Protein AF-A0AAN7M7W1-F1 (afdb_monomer_lite)

Structure (mmCIF, N/CA/C/O backbone):
data_AF-A0AAN7M7W1-F1
#
_entry.id   AF-A0AAN7M7W1-F1
#
loop_
_atom_site.group_PDB
_atom_site.id
_atom_site.type_symbol
_atom_site.label_atom_id
_atom_site.label_alt_id
_atom_site.label_comp_id
_atom_site.label_asym_id
_atom_site.label_entity_id
_atom_site.label_seq_id
_atom_site.pdbx_PDB_ins_code
_atom_site.Cartn_x
_atom_site.Cartn_y
_atom_site.Cartn_z
_atom_site.occupancy
_atom_site.B_iso_or_equiv
_atom_site.auth_seq_id
_atom_site.auth_comp_id
_atom_site.auth_asym_id
_atom_site.auth_atom_id
_atom_site.pdbx_PDB_model_num
ATOM 1 N N . MET A 1 1 ? 53.995 27.983 14.171 1.00 41.78 1 MET A N 1
ATOM 2 C CA . MET A 1 1 ? 54.438 27.750 12.781 1.00 41.78 1 MET A CA 1
ATOM 3 C C . MET A 1 1 ? 53.244 27.213 12.017 1.00 41.78 1 MET A C 1
ATOM 5 O O . MET A 1 1 ? 52.779 26.123 12.315 1.00 41.78 1 MET A O 1
ATOM 9 N N . ALA A 1 2 ? 52.671 28.071 11.180 1.00 37.34 2 ALA A N 1
ATOM 10 C CA . ALA A 1 2 ? 51.429 27.884 10.444 1.00 37.34 2 ALA A CA 1
ATOM 11 C C . ALA A 1 2 ? 51.657 27.187 9.092 1.00 37.34 2 ALA A C 1
ATOM 13 O O . ALA A 1 2 ? 52.725 27.361 8.515 1.00 37.34 2 ALA A O 1
ATOM 14 N N . ALA A 1 3 ? 50.635 26.484 8.590 1.00 40.81 3 ALA A N 1
ATOM 15 C CA . ALA A 1 3 ? 50.203 26.422 7.180 1.00 40.81 3 ALA A CA 1
ATOM 16 C C . ALA A 1 3 ? 48.930 25.535 7.132 1.00 40.81 3 ALA A C 1
ATOM 18 O O . ALA A 1 3 ? 48.994 24.397 7.580 1.00 40.81 3 ALA A O 1
ATOM 19 N N . LEU A 1 4 ? 47.698 25.984 6.844 1.00 39.00 4 LEU A N 1
ATOM 20 C CA . LEU A 1 4 ? 47.142 26.671 5.662 1.00 39.00 4 LEU A CA 1
ATOM 21 C C . LEU A 1 4 ? 47.320 25.877 4.353 1.00 39.00 4 LEU A C 1
ATOM 23 O O . LEU A 1 4 ? 48.385 25.932 3.756 1.00 39.00 4 LEU A O 1
ATOM 27 N N . LEU A 1 5 ? 46.265 25.192 3.884 1.00 41.66 5 LEU A N 1
ATOM 28 C CA . LEU A 1 5 ? 45.370 25.662 2.803 1.00 41.66 5 LEU A CA 1
ATOM 29 C C . LEU A 1 5 ? 44.469 24.525 2.294 1.00 41.66 5 LEU A C 1
ATOM 31 O O . LEU A 1 5 ? 44.927 23.532 1.738 1.00 41.66 5 LEU A O 1
ATOM 35 N N . SER A 1 6 ? 43.163 24.716 2.482 1.00 42.31 6 SER A N 1
ATOM 36 C CA . SER A 1 6 ? 42.098 23.902 1.904 1.00 42.31 6 SER A CA 1
ATOM 37 C C . SER A 1 6 ? 41.663 24.502 0.565 1.00 42.31 6 SER A C 1
ATOM 39 O O . SER A 1 6 ? 41.350 25.686 0.494 1.00 42.31 6 SER A O 1
ATOM 41 N N . SER A 1 7 ? 41.660 23.637 -0.450 1.00 47.56 7 SER A N 1
ATOM 42 C CA . SER A 1 7 ? 40.716 23.516 -1.572 1.00 47.56 7 SER A CA 1
ATOM 43 C C . SER A 1 7 ? 40.302 24.771 -2.349 1.00 47.56 7 SER A C 1
ATOM 45 O O . SER A 1 7 ? 39.525 25.611 -1.905 1.00 47.56 7 SER A O 1
ATOM 47 N N . HIS A 1 8 ? 40.759 24.791 -3.597 1.00 43.78 8 HIS A N 1
ATOM 48 C CA . HIS A 1 8 ? 40.442 25.737 -4.653 1.00 43.78 8 HIS A CA 1
ATOM 49 C C . HIS A 1 8 ? 38.995 25.653 -5.191 1.00 43.78 8 HIS A C 1
ATOM 51 O O . HIS A 1 8 ? 38.476 24.576 -5.459 1.00 43.78 8 HIS A O 1
ATOM 57 N N . LEU A 1 9 ? 38.464 26.853 -5.453 1.00 38.72 9 LEU A N 1
ATOM 58 C CA . LEU A 1 9 ? 37.745 27.331 -6.648 1.00 38.72 9 LEU A CA 1
ATOM 59 C C . LEU A 1 9 ? 36.347 26.797 -7.049 1.00 38.72 9 LEU A C 1
ATOM 61 O O . LEU A 1 9 ? 36.187 25.733 -7.630 1.00 38.72 9 LEU A O 1
ATOM 65 N N . PHE A 1 10 ? 35.394 27.730 -6.909 1.00 40.66 10 PHE A N 1
ATOM 66 C CA . PHE A 1 10 ? 34.386 28.204 -7.875 1.00 40.66 10 PHE A CA 1
ATOM 67 C C . PHE A 1 10 ? 33.464 27.193 -8.578 1.00 40.66 10 PHE A C 1
ATOM 69 O O . PHE A 1 10 ? 33.768 26.671 -9.646 1.00 40.66 10 PHE A O 1
ATOM 76 N N . ILE A 1 11 ? 32.227 27.104 -8.076 1.00 38.44 11 ILE A N 1
ATOM 77 C CA . ILE A 1 11 ? 31.060 26.749 -8.891 1.00 38.44 11 ILE A CA 1
ATOM 78 C C . ILE A 1 11 ? 30.479 28.053 -9.445 1.00 38.44 11 ILE A C 1
ATOM 80 O O . ILE A 1 11 ? 29.888 28.847 -8.717 1.00 38.44 11 ILE A O 1
ATOM 84 N N . ASN A 1 12 ? 30.686 28.272 -10.741 1.00 39.78 12 ASN A N 1
ATOM 85 C CA . ASN A 1 12 ? 30.015 29.287 -11.541 1.00 39.78 12 ASN A CA 1
ATOM 86 C C . ASN A 1 12 ? 29.017 28.564 -12.451 1.00 39.78 12 ASN A C 1
ATOM 88 O O . ASN A 1 12 ? 29.435 27.856 -13.364 1.00 39.78 12 ASN A O 1
ATOM 92 N N . LEU A 1 13 ? 27.718 28.727 -12.204 1.00 40.72 13 LEU A N 1
ATOM 93 C CA . LEU A 1 13 ? 26.676 28.382 -13.168 1.00 40.72 13 LEU A CA 1
ATOM 94 C C . LEU A 1 13 ? 25.654 29.518 -13.205 1.00 40.72 13 LEU A C 1
ATOM 96 O O . LEU A 1 13 ? 24.820 29.688 -12.319 1.00 40.72 13 LEU A O 1
ATOM 100 N N . SER A 1 14 ? 25.803 30.318 -14.254 1.00 45.66 14 SER A N 1
ATOM 101 C CA . SER A 1 14 ? 24.896 31.367 -14.700 1.00 45.66 14 SER A CA 1
ATOM 102 C C . SER A 1 14 ? 23.517 30.793 -15.082 1.00 45.66 14 SER A C 1
ATOM 104 O O . SER A 1 14 ? 23.464 29.734 -15.715 1.00 45.66 14 SER A O 1
ATOM 106 N N . PRO A 1 15 ? 22.397 31.471 -14.765 1.00 51.53 15 PRO A N 1
ATOM 107 C CA . PRO A 1 15 ? 21.063 31.077 -15.197 1.00 51.53 15 PRO A CA 1
ATOM 108 C C . PRO A 1 15 ? 20.682 31.834 -16.475 1.00 51.53 15 PRO A C 1
ATOM 110 O O . PRO A 1 15 ? 20.540 33.054 -16.451 1.00 51.53 15 PRO A O 1
ATOM 113 N N . SER A 1 16 ? 20.487 31.147 -17.603 1.00 39.59 16 SER A N 1
ATOM 114 C CA . SER A 1 16 ? 19.857 31.750 -18.790 1.00 39.59 16 SER A CA 1
ATOM 115 C C . SER A 1 16 ? 19.360 30.695 -19.774 1.00 39.59 16 SER A C 1
ATOM 117 O O . SER A 1 16 ? 20.156 30.079 -20.476 1.00 39.59 16 SER A O 1
ATOM 119 N N . SER A 1 17 ? 18.038 30.530 -19.858 1.00 47.03 17 SER A N 1
ATOM 120 C CA . SER A 1 17 ? 17.306 30.280 -21.112 1.00 47.03 17 SER A CA 1
ATOM 121 C C . SER A 1 17 ? 15.795 30.396 -20.863 1.00 47.03 17 SER A C 1
ATOM 123 O O . SER A 1 17 ? 15.207 29.488 -20.275 1.00 47.03 17 SER A O 1
ATOM 125 N N . PRO A 1 18 ? 15.138 31.488 -21.288 1.00 47.62 18 PRO A N 1
ATOM 126 C CA . PRO A 1 18 ? 13.690 31.523 -21.431 1.00 47.62 18 PRO A CA 1
ATOM 127 C C . PRO A 1 18 ? 13.300 30.850 -22.755 1.00 47.62 18 PRO A C 1
ATOM 129 O O . PRO A 1 18 ? 13.707 31.291 -23.830 1.00 47.62 18 PRO A O 1
ATOM 132 N N . PHE A 1 19 ? 12.502 29.782 -22.692 1.00 40.78 19 PHE A N 1
ATOM 133 C CA . PHE A 1 19 ? 11.859 29.240 -23.887 1.00 40.78 19 PHE A CA 1
ATOM 134 C C . PHE A 1 19 ? 10.823 30.244 -24.397 1.00 40.78 19 PHE A C 1
ATOM 136 O O . PHE A 1 19 ? 9.842 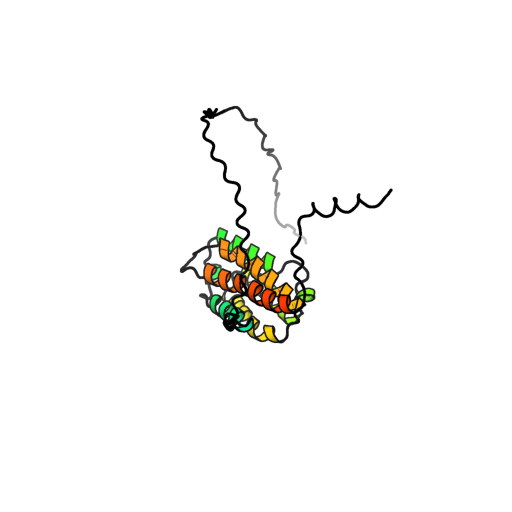30.563 -23.725 1.00 40.78 19 PHE A O 1
ATOM 143 N N . LEU A 1 20 ? 11.085 30.753 -25.597 1.00 41.56 20 LEU A N 1
ATOM 144 C CA . LEU A 1 20 ? 10.199 31.613 -26.360 1.00 41.56 20 LEU A CA 1
ATOM 145 C C . LEU A 1 20 ? 8.953 30.829 -26.785 1.00 41.56 20 LEU A C 1
ATOM 147 O O . LEU A 1 20 ? 9.035 29.821 -27.485 1.00 41.56 20 LEU A O 1
ATOM 151 N N . VAL A 1 21 ? 7.795 31.344 -26.380 1.00 43.44 21 VAL A N 1
ATOM 152 C CA . VAL A 1 21 ? 6.493 31.038 -26.971 1.00 43.44 21 VAL A CA 1
ATOM 153 C C . VAL A 1 21 ? 6.506 31.560 -28.407 1.00 43.44 21 VAL A C 1
ATOM 155 O O . VAL A 1 21 ? 6.708 32.753 -28.624 1.00 43.44 21 VAL A O 1
ATOM 158 N N . SER A 1 22 ? 6.281 30.678 -29.382 1.00 43.22 22 SER A N 1
ATOM 159 C CA . SER A 1 22 ? 6.004 31.068 -30.766 1.00 43.22 22 SER A CA 1
ATOM 160 C C . SER A 1 22 ? 4.579 30.655 -31.155 1.00 43.22 22 SER A C 1
ATOM 162 O O . SER A 1 22 ? 4.148 29.562 -30.771 1.00 43.22 22 SER A O 1
ATOM 164 N N . PRO A 1 23 ? 3.825 31.512 -31.869 1.00 47.00 23 PRO A N 1
ATOM 165 C CA . PRO A 1 23 ? 2.429 31.283 -32.192 1.00 47.00 23 PRO A CA 1
ATOM 166 C C . PRO A 1 23 ? 2.242 30.396 -33.430 1.00 47.00 23 PRO A C 1
ATOM 168 O O . PRO A 1 23 ? 3.035 30.383 -34.367 1.00 47.00 23 PRO A O 1
ATOM 171 N N . SER A 1 24 ? 1.119 29.680 -33.407 1.00 46.12 24 SER A N 1
ATOM 172 C CA . SER A 1 24 ? 0.549 28.873 -34.489 1.00 46.12 24 SER A CA 1
ATOM 173 C C . SER A 1 24 ? 0.466 29.616 -35.833 1.00 46.12 24 SER A C 1
ATOM 175 O O . SER A 1 24 ? 0.255 30.831 -35.852 1.00 46.12 24 SER A O 1
ATOM 177 N N . PRO A 1 25 ? 0.492 28.878 -36.959 1.00 46.94 25 PRO A N 1
ATOM 178 C CA . PRO A 1 25 ? -0.609 29.060 -37.905 1.00 46.94 25 PRO A CA 1
ATOM 179 C C . PRO A 1 25 ? -1.147 27.759 -38.537 1.00 46.94 25 PRO A C 1
ATOM 181 O O . PRO A 1 25 ? -0.416 26.923 -39.053 1.00 46.94 25 PRO A O 1
ATOM 184 N N . HIS A 1 26 ? -2.479 27.685 -38.556 1.00 42.34 26 HIS A N 1
ATOM 185 C CA . HIS A 1 26 ? -3.351 27.186 -39.628 1.00 42.34 26 HIS A CA 1
ATOM 186 C C . HIS A 1 26 ? -3.090 25.807 -40.268 1.00 42.34 26 HIS A C 1
ATOM 188 O O . HIS A 1 26 ? -2.389 25.699 -41.265 1.00 42.34 26 HIS A O 1
ATOM 194 N N . PHE A 1 27 ? -3.891 24.812 -39.864 1.00 38.53 27 PHE A N 1
ATOM 195 C CA . PHE A 1 27 ? -4.513 23.868 -40.806 1.00 38.53 27 PHE A CA 1
ATOM 196 C C . PHE A 1 27 ? -5.968 23.608 -40.393 1.00 38.53 27 PHE A C 1
ATOM 198 O O . PHE A 1 27 ? -6.272 22.815 -39.507 1.00 38.53 27 PHE A O 1
ATOM 205 N N . ALA A 1 28 ? -6.885 24.332 -41.034 1.00 39.41 28 ALA A N 1
ATOM 206 C CA . ALA A 1 28 ? -8.318 24.109 -40.922 1.00 39.41 28 ALA A CA 1
ATOM 207 C C . ALA A 1 28 ? -8.721 22.959 -41.856 1.00 39.41 28 ALA A C 1
ATOM 209 O O . ALA A 1 28 ? -8.803 23.149 -43.069 1.00 39.41 28 ALA A O 1
ATOM 210 N N . SER A 1 29 ? -9.012 21.778 -41.305 1.00 37.28 29 SER A N 1
ATOM 211 C CA . SER A 1 29 ? -9.721 20.737 -42.054 1.00 37.28 29 SER A CA 1
ATOM 212 C C . SER A 1 29 ? -11.225 20.934 -41.874 1.00 37.28 29 SER A C 1
ATOM 214 O O . SER A 1 29 ? -11.814 20.634 -40.837 1.00 37.28 29 SER A O 1
ATOM 216 N N . ARG A 1 30 ? -11.839 21.536 -42.894 1.00 42.59 30 ARG A N 1
ATOM 217 C CA . ARG A 1 30 ? -13.277 21.787 -43.008 1.00 42.59 30 ARG A CA 1
ATOM 218 C C . ARG A 1 30 ? -13.976 20.486 -43.406 1.00 42.59 30 ARG A C 1
ATOM 220 O O . ARG A 1 30 ? -14.066 20.171 -44.591 1.00 42.59 30 ARG A O 1
ATOM 227 N N . VAL A 1 31 ? -14.510 19.749 -42.437 1.00 40.09 31 VAL A N 1
ATOM 228 C CA . VAL A 1 31 ? -15.404 18.617 -42.719 1.00 40.09 31 VAL A CA 1
ATOM 229 C C . VAL A 1 31 ? -16.789 19.168 -43.073 1.00 40.09 31 VAL A C 1
ATOM 231 O O . VAL A 1 31 ? -17.457 19.796 -42.255 1.00 40.09 31 VAL A O 1
ATOM 234 N N . LYS A 1 32 ? -17.207 18.973 -44.329 1.00 40.94 32 LYS A N 1
ATOM 235 C CA . LYS A 1 32 ? -18.567 19.266 -44.803 1.00 40.94 32 LYS A CA 1
ATOM 236 C C . LYS A 1 32 ? -19.545 18.275 -44.166 1.00 40.94 32 LYS A C 1
ATOM 238 O O . LYS A 1 32 ? -19.547 17.100 -44.521 1.00 40.94 32 LYS A O 1
ATOM 243 N N . LEU A 1 33 ? -20.407 18.766 -43.280 1.00 36.78 33 LEU A N 1
ATOM 244 C CA . LEU A 1 33 ? -21.602 18.055 -42.836 1.00 36.78 33 LEU A CA 1
ATOM 245 C C . LEU A 1 33 ? -22.641 18.104 -43.966 1.00 36.78 33 LEU A C 1
ATOM 247 O O . LEU A 1 33 ? -23.219 19.153 -44.245 1.00 36.78 33 LEU A O 1
ATOM 251 N N . SER A 1 34 ? -22.842 16.976 -44.648 1.00 38.00 34 SER A N 1
ATOM 252 C CA . SER A 1 34 ? -23.982 16.787 -45.542 1.00 38.00 34 SER A CA 1
ATOM 253 C C . SER A 1 34 ? -25.184 16.362 -44.705 1.00 38.00 34 SER A C 1
ATOM 255 O O . SER A 1 34 ? -25.174 15.324 -44.047 1.00 38.00 34 SER A O 1
ATOM 257 N N . SER A 1 35 ? -26.210 17.205 -44.712 1.00 40.69 35 SER A N 1
ATOM 258 C CA . SER A 1 35 ? -27.531 16.921 -44.183 1.00 40.69 35 SER A CA 1
ATOM 259 C C . SER A 1 35 ? -28.255 15.932 -45.097 1.00 40.69 35 SER A C 1
ATOM 261 O O . SER A 1 35 ? -28.511 16.215 -46.268 1.00 40.69 35 SER A O 1
ATOM 263 N N . ARG A 1 36 ? -28.676 14.789 -44.547 1.00 38.91 36 ARG A N 1
ATOM 264 C CA . ARG A 1 36 ? -29.830 14.074 -45.094 1.00 38.91 36 ARG A CA 1
ATOM 265 C C . ARG A 1 36 ? -30.742 13.594 -43.979 1.00 38.91 36 ARG A C 1
ATOM 267 O O . ARG A 1 36 ? -30.374 12.819 -43.106 1.00 38.91 36 ARG A O 1
ATOM 274 N N . SER A 1 37 ? -31.940 14.149 -44.045 1.00 45.25 37 SER A N 1
ATOM 275 C CA . SER A 1 37 ? -33.134 13.856 -43.276 1.00 45.25 37 SER A CA 1
ATOM 276 C C . SER A 1 37 ? -33.498 12.372 -43.276 1.00 45.25 37 SER A C 1
ATOM 278 O O . SER A 1 37 ? -33.634 11.765 -44.337 1.00 45.25 37 SER A O 1
ATOM 280 N N . GLY A 1 38 ? -33.791 11.854 -42.088 1.00 37.44 38 GLY A N 1
ATOM 281 C CA . GLY A 1 38 ? -34.513 10.605 -41.890 1.00 37.44 38 GLY A CA 1
ATOM 282 C C . GLY A 1 38 ? -34.952 10.497 -40.436 1.00 37.44 38 GLY A C 1
ATOM 283 O O . GLY A 1 38 ? -34.178 10.070 -39.590 1.00 37.44 38 GLY A O 1
ATOM 284 N N . LYS A 1 39 ? -36.183 10.928 -40.133 1.00 46.91 39 LYS A N 1
ATOM 285 C CA . LYS A 1 39 ? -36.870 10.560 -38.884 1.00 46.91 39 LYS A CA 1
ATOM 286 C C . LYS A 1 39 ? -37.038 9.030 -38.887 1.00 46.91 39 LYS A C 1
ATOM 288 O O . LYS A 1 39 ? -37.338 8.477 -39.945 1.00 46.91 39 LYS A O 1
ATOM 293 N N . PRO A 1 40 ? -36.936 8.361 -37.731 1.00 43.22 40 PRO A N 1
ATOM 294 C CA . PRO A 1 40 ? -38.191 8.056 -37.059 1.00 43.22 40 PRO A CA 1
ATOM 295 C C . PRO A 1 40 ? -38.168 8.280 -35.545 1.00 43.22 40 PRO A C 1
ATOM 297 O O . PRO A 1 40 ? -37.184 8.104 -34.837 1.00 43.22 40 PRO A O 1
ATOM 300 N N . ASN A 1 41 ? -39.346 8.688 -35.102 1.00 49.84 41 ASN A N 1
ATOM 301 C CA . ASN A 1 41 ? -39.816 8.859 -33.746 1.00 49.84 41 ASN A CA 1
ATOM 302 C C . ASN A 1 41 ? -39.974 7.489 -33.062 1.00 49.84 41 ASN A C 1
ATOM 304 O O . ASN A 1 41 ? -40.737 6.670 -33.565 1.00 49.84 41 ASN A O 1
ATOM 308 N N . TRP A 1 42 ? -39.325 7.271 -31.916 1.00 38.38 42 TRP A N 1
ATOM 309 C CA . TRP A 1 42 ? -39.878 6.425 -30.854 1.00 38.38 42 TRP A CA 1
ATOM 310 C C . TRP A 1 42 ? -39.329 6.830 -29.490 1.00 38.38 42 TRP A C 1
ATOM 312 O O . TRP A 1 42 ? -38.358 6.290 -28.969 1.00 38.38 42 TRP A O 1
ATOM 322 N N . SER A 1 43 ? -40.027 7.777 -28.878 1.00 51.66 43 SER A N 1
ATOM 323 C CA . SER A 1 43 ? -40.167 7.853 -27.433 1.00 51.66 43 SER A CA 1
ATOM 324 C C . SER A 1 43 ? -40.907 6.609 -26.934 1.00 51.66 43 SER A C 1
ATOM 326 O O . SER A 1 43 ? -42.124 6.501 -27.068 1.00 51.66 43 SER A O 1
ATOM 328 N N . LYS A 1 44 ? -40.173 5.669 -26.332 1.00 49.06 44 LYS A N 1
ATOM 329 C CA . LYS A 1 44 ? -40.725 4.719 -25.360 1.00 49.06 44 LYS A CA 1
ATOM 330 C C . LYS A 1 44 ? -39.738 4.558 -24.213 1.00 49.06 44 LYS A C 1
ATOM 332 O O . LYS A 1 44 ? -38.744 3.849 -24.315 1.00 49.06 44 LYS A O 1
ATOM 337 N N . SER A 1 45 ? -40.051 5.256 -23.127 1.00 41.88 45 SER A N 1
ATOM 338 C CA . SER A 1 45 ? -39.584 4.923 -21.790 1.00 41.88 45 SER A CA 1
ATOM 339 C C . SER A 1 45 ? -40.015 3.486 -21.495 1.00 41.88 45 SER A C 1
ATOM 341 O O . SER A 1 45 ? -41.211 3.208 -21.404 1.00 41.88 45 SER A O 1
ATOM 343 N N . LEU A 1 46 ? -39.062 2.561 -21.405 1.00 44.44 46 LEU A N 1
ATOM 344 C CA . LEU A 1 46 ? -39.313 1.256 -20.805 1.00 44.44 46 LEU A CA 1
ATOM 345 C C . LEU A 1 46 ? -39.184 1.431 -19.294 1.00 44.44 46 LEU A C 1
ATOM 347 O O . LEU A 1 46 ? -38.149 1.162 -18.693 1.00 44.44 46 LEU A O 1
ATOM 351 N N . ILE A 1 47 ? -40.268 1.928 -18.700 1.00 44.28 47 ILE A N 1
ATOM 352 C CA . ILE A 1 47 ? -40.578 1.687 -17.296 1.00 44.28 47 ILE A CA 1
ATOM 353 C C . ILE A 1 47 ? -40.754 0.172 -17.184 1.00 44.28 47 ILE A C 1
ATOM 355 O O . ILE A 1 47 ? -41.755 -0.374 -17.644 1.00 44.28 47 ILE A O 1
ATOM 359 N N . LEU A 1 48 ? -39.747 -0.513 -16.648 1.00 45.62 48 LEU A N 1
ATOM 360 C CA . LEU A 1 48 ? -39.867 -1.903 -16.226 1.00 45.62 48 LEU A CA 1
ATOM 361 C C . LEU A 1 48 ? -40.679 -1.920 -14.923 1.00 45.62 48 LEU A C 1
ATOM 363 O O . LEU A 1 48 ? -40.202 -1.384 -13.921 1.00 45.62 48 LEU A O 1
ATOM 367 N N . PRO A 1 49 ? -41.889 -2.503 -14.891 1.00 40.62 49 PRO 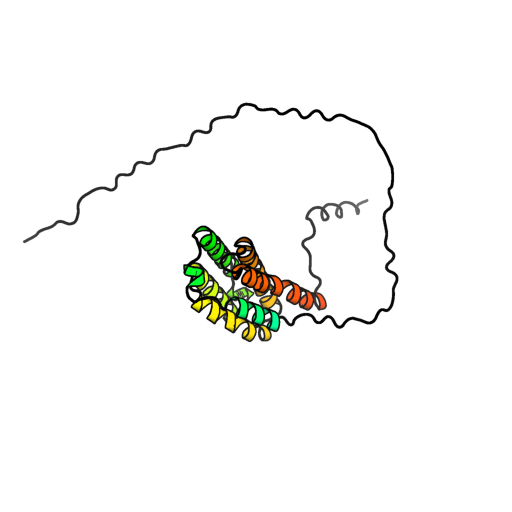A N 1
ATOM 368 C CA . PRO A 1 49 ? -42.519 -2.823 -13.625 1.00 40.62 49 PRO A CA 1
ATOM 369 C C . PRO A 1 49 ? -41.702 -3.939 -12.967 1.00 40.62 49 PRO A C 1
ATOM 371 O O . PRO A 1 49 ? -41.554 -5.026 -13.526 1.00 40.62 49 PRO A O 1
ATOM 374 N N . PHE A 1 50 ? -41.159 -3.660 -11.782 1.00 45.97 50 PHE A N 1
ATOM 375 C CA . PHE A 1 50 ? -40.664 -4.686 -10.871 1.00 45.97 50 PHE A CA 1
ATOM 376 C C . PHE A 1 50 ? -41.845 -5.589 -10.500 1.00 45.97 50 PHE A C 1
ATOM 378 O O . PHE A 1 50 ? -42.648 -5.263 -9.627 1.00 45.97 50 PHE A O 1
ATOM 385 N N . ALA A 1 51 ? -41.985 -6.705 -11.209 1.00 43.69 51 ALA A N 1
ATOM 386 C CA . ALA A 1 51 ? -42.844 -7.792 -10.785 1.00 43.69 51 ALA A CA 1
ATOM 387 C C . ALA A 1 51 ? -42.170 -8.469 -9.586 1.00 43.69 51 ALA A C 1
ATOM 389 O O . ALA A 1 51 ? -41.071 -9.011 -9.704 1.00 43.69 51 ALA A O 1
ATOM 390 N N . LEU A 1 52 ? -42.827 -8.393 -8.429 1.00 49.69 52 LEU A N 1
ATOM 391 C CA . LEU A 1 52 ? -42.507 -9.165 -7.235 1.00 49.69 52 LEU A CA 1
ATOM 392 C C . LEU A 1 52 ? -42.708 -10.652 -7.544 1.00 49.69 52 LEU A C 1
ATOM 394 O O . LEU A 1 52 ? -43.789 -11.199 -7.347 1.00 49.69 52 LEU A O 1
ATOM 398 N N . THR A 1 53 ? -41.670 -11.304 -8.051 1.00 39.19 53 THR A N 1
ATOM 399 C CA . THR A 1 53 ? -41.532 -12.749 -7.907 1.00 39.19 53 THR A CA 1
ATOM 400 C C . THR A 1 53 ? -40.719 -12.982 -6.647 1.00 39.19 53 THR A C 1
ATOM 402 O O . THR A 1 53 ? -39.525 -12.687 -6.606 1.00 39.19 53 THR A O 1
ATOM 405 N N . GLU A 1 54 ? -41.404 -13.465 -5.615 1.00 44.78 54 GLU A N 1
ATOM 406 C CA . GLU A 1 54 ? -40.839 -14.163 -4.466 1.00 44.78 54 GLU A CA 1
ATOM 407 C C . GLU A 1 54 ? -39.950 -15.295 -5.001 1.00 44.78 54 GLU A C 1
ATOM 409 O O . GLU A 1 54 ? -40.417 -16.374 -5.353 1.00 44.78 54 GLU A O 1
ATOM 414 N N . SER A 1 55 ? -38.671 -14.985 -5.197 1.00 37.91 55 SER A N 1
ATOM 415 C CA . SER A 1 55 ? -37.656 -15.934 -5.623 1.00 37.91 55 SER A CA 1
ATOM 416 C C . SER A 1 55 ? -36.632 -15.993 -4.512 1.00 37.91 55 SER A C 1
ATOM 418 O O . SER A 1 55 ? -35.982 -14.999 -4.189 1.00 37.91 55 SER A O 1
ATOM 420 N N . ASP A 1 56 ? -36.578 -17.181 -3.929 1.00 47.00 56 ASP A N 1
ATOM 421 C CA . ASP A 1 56 ? -35.681 -17.644 -2.888 1.00 47.00 56 ASP A CA 1
ATOM 422 C C . ASP A 1 56 ? -34.304 -16.968 -2.957 1.00 47.00 56 ASP A C 1
ATOM 424 O O . ASP A 1 56 ? -33.635 -16.946 -3.995 1.00 47.00 56 ASP A O 1
ATOM 428 N N . SER A 1 57 ? -33.929 -16.359 -1.834 1.00 43.31 57 SER A N 1
ATOM 429 C CA . SER A 1 57 ? -32.691 -15.611 -1.651 1.00 43.31 57 SER A CA 1
ATOM 430 C C . SER A 1 57 ? -31.508 -16.510 -2.031 1.00 43.31 57 SER A C 1
ATOM 432 O O . SER A 1 57 ? -31.277 -17.508 -1.338 1.00 43.31 57 SER A O 1
ATOM 434 N N . PRO A 1 58 ? -30.686 -16.198 -3.053 1.00 40.97 58 PRO A N 1
ATOM 435 C CA . PRO A 1 58 ? -29.376 -16.809 -3.084 1.00 40.97 58 PRO A CA 1
ATOM 436 C C . PRO A 1 58 ? -28.657 -16.249 -1.859 1.00 40.97 58 PRO A C 1
ATOM 438 O O . PRO A 1 58 ? -28.494 -15.034 -1.734 1.00 40.97 58 PRO A O 1
ATOM 441 N N . LYS A 1 59 ? -28.259 -17.120 -0.924 1.00 38.50 59 LYS A N 1
ATOM 442 C CA . LYS A 1 59 ? -27.256 -16.785 0.092 1.00 38.50 59 LYS A CA 1
ATOM 443 C C . LYS A 1 59 ? -26.107 -16.101 -0.643 1.00 38.50 59 LYS A C 1
ATOM 445 O O . LYS A 1 59 ? -25.337 -16.773 -1.326 1.00 38.50 59 LYS A O 1
ATOM 450 N N . SER A 1 60 ? -26.042 -14.775 -0.545 1.00 39.97 60 SER A N 1
ATOM 451 C CA . SER A 1 60 ? -24.917 -13.992 -1.023 1.00 39.97 60 SER A CA 1
ATOM 452 C C . SER A 1 60 ? -23.716 -14.493 -0.237 1.00 39.97 60 SER A C 1
ATOM 454 O O . SER A 1 60 ? -23.553 -14.184 0.944 1.00 39.97 60 SER A O 1
ATOM 456 N N . ILE A 1 61 ? -22.936 -15.372 -0.861 1.00 43.72 61 ILE A N 1
ATOM 457 C CA . ILE A 1 61 ? -21.592 -15.725 -0.423 1.00 43.72 61 ILE A CA 1
ATOM 458 C C . ILE A 1 61 ? -20.758 -14.480 -0.720 1.00 43.72 61 ILE A C 1
ATOM 460 O O . ILE A 1 61 ? -20.074 -14.360 -1.729 1.00 43.72 61 ILE A O 1
ATOM 464 N N . GLU A 1 62 ? -20.945 -13.479 0.133 1.00 49.06 62 GLU A N 1
ATOM 465 C CA . GLU A 1 62 ? -20.116 -12.289 0.190 1.00 49.06 62 GLU A CA 1
ATOM 466 C C . GLU A 1 62 ? -18.749 -12.762 0.705 1.00 49.06 62 GLU A C 1
ATOM 468 O O . GLU A 1 62 ? -18.690 -13.417 1.758 1.00 49.06 62 GLU A O 1
ATOM 473 N N . PRO A 1 63 ? -17.654 -12.539 -0.039 1.00 58.28 63 PRO A N 1
ATOM 474 C CA . PRO A 1 63 ? -16.338 -12.936 0.425 1.00 58.28 63 PRO A CA 1
ATOM 475 C C . PRO A 1 63 ? -16.023 -12.160 1.705 1.00 58.28 63 PRO A C 1
ATOM 477 O O . PRO A 1 63 ? -15.952 -10.939 1.704 1.00 58.28 63 PRO A O 1
ATOM 480 N N . ASN A 1 64 ? -15.838 -12.872 2.819 1.00 73.31 64 ASN A N 1
ATOM 481 C CA . ASN A 1 64 ? -15.472 -12.261 4.096 1.00 73.31 64 ASN A CA 1
ATOM 482 C C . ASN A 1 64 ? -14.232 -11.363 3.903 1.00 73.31 64 ASN A C 1
ATOM 484 O O . ASN A 1 64 ? -13.253 -11.812 3.304 1.00 73.31 64 ASN A O 1
ATOM 488 N N . SER A 1 65 ? -14.234 -10.136 4.428 1.00 78.44 65 SER A N 1
ATOM 489 C CA . SER A 1 65 ? -13.139 -9.150 4.310 1.00 78.44 65 SER A CA 1
ATOM 490 C C . SER A 1 65 ? -11.763 -9.738 4.649 1.00 78.44 65 SER A C 1
ATOM 492 O O . SER A 1 65 ? -10.766 -9.454 3.984 1.00 78.44 65 SER A O 1
ATOM 494 N N . GLN A 1 66 ? -11.714 -10.641 5.628 1.00 83.62 66 GLN A N 1
ATOM 495 C CA . GLN A 1 66 ? -10.515 -11.388 6.007 1.00 83.62 66 GLN A CA 1
ATOM 496 C C . GLN A 1 66 ? -9.978 -12.303 4.887 1.00 83.62 66 GLN A C 1
ATOM 498 O O . GLN A 1 66 ? -8.766 -12.407 4.705 1.00 83.62 66 GLN A O 1
ATOM 503 N N . SER A 1 67 ? -10.857 -12.949 4.114 1.00 86.38 67 SER A N 1
ATOM 504 C CA . SER A 1 67 ? -10.464 -13.793 2.974 1.00 86.38 67 SER A CA 1
ATOM 505 C C . SER A 1 67 ? -9.873 -12.968 1.828 1.00 86.38 67 SER A C 1
ATOM 507 O O . SER A 1 67 ? -8.872 -13.375 1.240 1.00 86.38 67 SER A O 1
ATOM 509 N N . LEU A 1 68 ? -10.407 -11.763 1.595 1.00 87.38 68 LEU A N 1
ATOM 510 C CA . LEU A 1 68 ? -9.874 -10.811 0.617 1.00 87.38 68 LEU A CA 1
ATOM 511 C C . LEU A 1 68 ? -8.492 -10.298 1.030 1.00 87.38 68 LEU A C 1
ATOM 513 O O . LEU A 1 68 ? -7.584 -10.237 0.206 1.00 87.38 68 LEU A O 1
ATOM 517 N N . LEU A 1 69 ? -8.285 -9.993 2.315 1.00 89.75 69 LEU A N 1
ATOM 518 C CA . LEU A 1 69 ? -6.954 -9.631 2.814 1.00 89.75 69 LEU A CA 1
ATOM 519 C C . LEU A 1 69 ? -5.976 -10.801 2.740 1.00 89.75 69 LEU A C 1
ATOM 521 O O . LEU A 1 69 ? -4.783 -10.596 2.528 1.00 89.75 69 LEU A O 1
ATOM 525 N N . GLN A 1 70 ? -6.455 -12.033 2.902 1.00 91.00 70 GLN A N 1
ATOM 526 C CA . GLN A 1 70 ? -5.614 -13.210 2.728 1.00 91.00 70 GLN A CA 1
ATOM 527 C C . GLN A 1 70 ? -5.207 -13.397 1.260 1.00 91.00 70 GLN A C 1
ATOM 529 O O . GLN A 1 70 ? -4.066 -13.766 0.981 1.00 91.00 70 GLN A O 1
ATOM 534 N N . GLU A 1 71 ? -6.108 -13.128 0.317 1.00 90.94 71 GLU A N 1
ATOM 535 C CA . GLU A 1 71 ? -5.790 -13.099 -1.111 1.00 90.94 71 GLU A CA 1
ATOM 536 C C . GLU A 1 71 ? -4.809 -11.969 -1.447 1.00 90.94 71 GLU A C 1
ATOM 538 O O . GLU A 1 71 ? -3.813 -12.206 -2.134 1.00 90.94 71 GLU A O 1
ATOM 543 N N . LEU A 1 72 ? -5.011 -10.779 -0.875 1.00 91.12 72 LEU A N 1
ATOM 544 C CA . LEU A 1 72 ? -4.063 -9.672 -0.958 1.00 91.12 72 LEU A CA 1
ATOM 545 C C . LEU A 1 72 ? -2.679 -10.105 -0.460 1.00 91.12 72 LEU A C 1
ATOM 547 O O . LEU A 1 72 ? -1.697 -9.937 -1.177 1.00 91.12 72 LEU A O 1
ATOM 551 N N . ALA A 1 73 ? -2.585 -10.716 0.722 1.00 93.19 73 ALA A N 1
ATOM 552 C CA . ALA A 1 73 ? -1.317 -11.196 1.266 1.00 93.19 73 ALA A CA 1
ATOM 553 C C . ALA A 1 73 ? -0.625 -12.199 0.326 1.00 93.19 73 ALA A C 1
ATOM 555 O O . ALA A 1 73 ? 0.583 -12.106 0.111 1.00 93.19 73 ALA A O 1
ATOM 556 N N . LYS A 1 74 ? -1.388 -13.109 -0.295 1.00 93.12 74 LYS A N 1
ATOM 557 C CA . LYS A 1 74 ? -0.872 -14.053 -1.302 1.00 93.12 74 LYS A CA 1
ATOM 558 C C . LYS A 1 74 ? -0.400 -13.354 -2.578 1.00 93.12 74 LYS A C 1
ATOM 560 O O . LYS A 1 74 ? 0.568 -13.801 -3.183 1.00 93.12 74 LYS A O 1
ATOM 565 N N . SER A 1 75 ? -1.039 -12.258 -2.990 1.00 92.38 75 SER A N 1
ATOM 566 C CA . SER A 1 75 ? -0.615 -11.489 -4.171 1.00 92.38 75 SER A CA 1
ATOM 567 C C . SER A 1 75 ? 0.771 -10.848 -4.006 1.00 92.38 75 SER A C 1
ATOM 569 O O . SER A 1 75 ? 1.468 -10.643 -4.996 1.00 92.38 75 SER A O 1
ATOM 571 N N . PHE A 1 76 ? 1.201 -10.607 -2.760 1.00 91.62 76 PHE A N 1
ATOM 572 C CA . PHE A 1 76 ? 2.544 -10.129 -2.419 1.00 91.62 76 PHE A CA 1
ATOM 573 C C . PHE A 1 76 ? 3.588 -11.249 -2.290 1.00 91.62 76 PHE A C 1
ATOM 575 O O . PHE A 1 76 ? 4.731 -10.972 -1.915 1.00 91.62 76 PHE A O 1
ATOM 582 N N . ASP A 1 77 ? 3.254 -12.500 -2.629 1.00 92.12 77 ASP A N 1
ATOM 583 C CA . ASP A 1 77 ? 4.217 -13.604 -2.675 1.00 92.12 77 ASP A CA 1
ATOM 584 C C . ASP A 1 77 ? 5.122 -13.546 -3.925 1.00 92.12 77 ASP A C 1
ATOM 586 O O . ASP A 1 77 ? 5.152 -14.436 -4.772 1.00 92.12 77 ASP A O 1
ATOM 590 N N . LEU A 1 78 ? 5.854 -12.439 -4.051 1.00 92.06 78 LEU A N 1
ATOM 591 C CA . LEU A 1 78 ? 6.692 -12.072 -5.193 1.00 92.06 78 LEU A CA 1
ATOM 592 C C . LEU A 1 78 ? 8.180 -12.333 -4.910 1.00 92.06 78 LEU A C 1
ATOM 594 O O . LEU A 1 78 ? 8.603 -12.213 -3.759 1.00 92.06 78 LEU A O 1
ATOM 598 N N . PRO A 1 79 ? 9.027 -12.637 -5.907 1.00 92.00 79 PRO A N 1
ATOM 599 C CA . PRO A 1 79 ? 10.476 -12.746 -5.696 1.00 92.00 79 PRO A CA 1
ATOM 600 C C . PRO A 1 79 ? 11.038 -11.572 -4.873 1.00 92.00 79 PRO A C 1
ATOM 602 O O . PRO A 1 79 ? 10.570 -10.443 -5.006 1.00 92.00 79 PRO A O 1
ATOM 605 N N . SER A 1 80 ? 12.007 -11.814 -3.987 1.00 91.50 80 SER A N 1
ATOM 606 C CA . SER A 1 80 ? 12.487 -10.802 -3.023 1.00 91.50 80 SER A CA 1
ATOM 607 C C . SER A 1 80 ? 12.996 -9.513 -3.678 1.00 91.50 80 SER A C 1
ATOM 609 O O . SER A 1 80 ? 12.911 -8.434 -3.096 1.00 91.50 80 SER A O 1
ATOM 611 N N . ASP A 1 81 ? 13.473 -9.612 -4.909 1.00 93.12 81 ASP A N 1
ATOM 612 C CA . ASP A 1 81 ? 14.006 -8.532 -5.730 1.00 93.12 81 ASP A CA 1
ATOM 613 C C . ASP A 1 81 ? 13.024 -8.036 -6.808 1.00 93.12 81 ASP A C 1
ATOM 615 O O . ASP A 1 81 ? 13.382 -7.174 -7.604 1.00 93.12 81 ASP A O 1
ATOM 619 N N . TYR A 1 82 ? 11.775 -8.515 -6.825 1.00 95.25 82 TYR A N 1
ATOM 620 C CA . TYR A 1 82 ? 10.801 -8.202 -7.876 1.00 95.25 82 TYR A CA 1
ATOM 621 C C . TYR A 1 82 ? 10.583 -6.693 -8.070 1.00 95.25 82 TYR A C 1
ATOM 623 O O . TYR A 1 82 ? 10.696 -6.193 -9.189 1.00 95.25 82 TYR A O 1
ATOM 631 N N . PHE A 1 83 ? 10.335 -5.936 -6.992 1.00 95.44 83 PHE A N 1
ATOM 632 C CA . PHE A 1 83 ? 10.193 -4.477 -7.090 1.00 95.44 83 PHE A CA 1
ATOM 633 C C . PHE A 1 83 ? 11.496 -3.788 -7.502 1.00 95.44 83 PHE A C 1
ATOM 635 O O . PHE A 1 83 ? 11.473 -2.823 -8.269 1.00 95.44 83 PHE A O 1
ATOM 642 N N . ALA A 1 84 ? 12.639 -4.310 -7.056 1.00 94.88 84 ALA A N 1
ATOM 643 C CA . ALA A 1 84 ? 13.948 -3.803 -7.445 1.00 94.88 84 ALA A CA 1
ATOM 644 C C . ALA A 1 84 ? 14.260 -4.073 -8.927 1.00 94.88 84 ALA A C 1
ATOM 646 O O . ALA A 1 84 ? 15.066 -3.361 -9.513 1.00 94.88 84 ALA A O 1
ATOM 647 N N . GLN A 1 85 ? 13.606 -5.036 -9.577 1.00 95.44 85 GLN A N 1
ATOM 648 C CA . GLN A 1 85 ? 13.754 -5.289 -11.013 1.00 95.44 85 GLN A CA 1
ATOM 649 C C . GLN A 1 85 ? 12.816 -4.445 -11.888 1.00 95.44 85 GLN A C 1
ATOM 651 O O . GLN A 1 85 ? 12.960 -4.465 -13.109 1.00 95.44 85 GLN A O 1
ATOM 656 N N . LEU A 1 86 ? 11.868 -3.699 -11.307 1.00 95.31 86 LEU A N 1
ATOM 657 C CA . LEU A 1 86 ? 10.934 -2.890 -12.093 1.00 95.31 86 LEU A CA 1
ATOM 658 C C . LEU A 1 86 ? 11.674 -1.834 -12.936 1.00 95.31 86 LEU A C 1
ATOM 660 O O . LEU A 1 86 ? 12.609 -1.202 -12.427 1.00 95.31 86 LEU A O 1
ATOM 664 N N . PRO A 1 87 ? 11.247 -1.582 -14.187 1.00 95.19 87 PRO A N 1
ATOM 665 C CA . PRO A 1 87 ? 11.726 -0.456 -14.978 1.00 95.19 87 PRO A CA 1
ATOM 666 C C . PRO A 1 87 ? 11.357 0.869 -14.305 1.00 95.19 87 PRO A C 1
ATOM 668 O O . PRO A 1 87 ? 10.448 0.942 -13.475 1.00 95.19 87 PRO A O 1
ATOM 671 N N . ARG A 1 88 ? 12.068 1.936 -14.680 1.00 95.31 88 ARG A N 1
ATOM 672 C CA . ARG A 1 88 ? 11.970 3.245 -14.021 1.00 95.31 88 ARG A CA 1
ATOM 673 C C . ARG A 1 88 ? 10.541 3.781 -13.959 1.00 95.31 88 ARG A C 1
ATOM 675 O O . ARG A 1 88 ? 10.148 4.248 -12.898 1.00 95.31 88 ARG A O 1
ATOM 682 N N . ASP A 1 89 ? 9.789 3.682 -15.050 1.00 94.44 89 ASP A N 1
ATOM 683 C CA . ASP A 1 89 ? 8.423 4.210 -15.130 1.00 94.44 89 ASP A CA 1
ATOM 684 C C . ASP A 1 89 ? 7.495 3.499 -14.139 1.00 94.44 89 ASP A C 1
ATOM 686 O O . ASP A 1 89 ? 6.821 4.145 -13.347 1.00 94.44 89 ASP A O 1
ATOM 690 N N . LEU A 1 90 ? 7.582 2.168 -14.057 1.00 95.56 90 LEU A N 1
ATOM 691 C CA . LEU A 1 90 ? 6.812 1.394 -13.083 1.00 95.56 90 LEU A CA 1
ATOM 692 C C . LEU A 1 90 ? 7.254 1.663 -11.640 1.00 95.56 90 LEU A C 1
ATOM 694 O O . LEU A 1 90 ? 6.439 1.608 -10.729 1.00 95.56 90 LEU A O 1
ATOM 698 N N . ARG A 1 91 ? 8.526 1.989 -11.387 1.00 96.19 91 ARG A N 1
ATOM 699 C CA . ARG A 1 91 ? 8.936 2.427 -10.041 1.00 96.19 91 ARG A CA 1
ATOM 700 C C . ARG A 1 91 ? 8.330 3.776 -9.655 1.00 96.19 91 ARG A C 1
ATOM 702 O O . ARG A 1 91 ? 8.127 4.001 -8.466 1.00 96.19 91 ARG A O 1
ATOM 709 N N . LEU A 1 92 ? 8.043 4.655 -10.620 1.00 96.31 92 LEU A N 1
ATOM 710 C CA . LEU A 1 92 ? 7.293 5.885 -10.352 1.00 96.31 92 LEU A CA 1
ATOM 711 C C . LEU A 1 92 ? 5.858 5.546 -9.948 1.00 96.31 92 LEU A C 1
ATOM 713 O O . LEU A 1 92 ? 5.412 6.027 -8.914 1.00 96.31 92 LEU A O 1
ATOM 717 N N . ASP A 1 93 ? 5.191 4.643 -10.671 1.00 96.56 93 ASP A N 1
ATOM 718 C CA . ASP A 1 93 ? 3.843 4.183 -10.307 1.00 96.56 93 ASP A CA 1
ATOM 719 C C . ASP A 1 93 ? 3.806 3.495 -8.929 1.00 96.56 93 ASP A C 1
ATOM 721 O O . ASP A 1 93 ? 2.869 3.693 -8.155 1.00 96.56 93 ASP A O 1
ATOM 725 N N . LEU A 1 94 ? 4.838 2.713 -8.587 1.00 97.06 94 LEU A N 1
ATOM 726 C CA . LEU A 1 94 ? 4.974 2.089 -7.266 1.00 97.06 94 LEU A CA 1
ATOM 727 C C . LEU A 1 94 ? 5.138 3.139 -6.154 1.00 97.06 94 LEU A C 1
ATOM 729 O O . LEU A 1 94 ? 4.597 2.974 -5.061 1.00 97.06 94 LEU A O 1
ATOM 733 N N . ASN A 1 95 ? 5.867 4.221 -6.430 1.00 97.69 95 ASN A N 1
ATOM 734 C CA . ASN A 1 95 ? 6.032 5.333 -5.497 1.00 97.69 95 ASN A CA 1
ATOM 735 C C . ASN A 1 95 ? 4.731 6.145 -5.357 1.00 97.69 95 ASN A C 1
ATOM 737 O O . ASN A 1 95 ? 4.311 6.451 -4.245 1.00 97.69 95 ASN A O 1
ATOM 741 N N . ASP A 1 96 ? 4.014 6.384 -6.456 1.00 97.50 96 ASP A N 1
ATOM 742 C CA . ASP A 1 96 ? 2.671 6.972 -6.424 1.00 97.50 96 ASP A CA 1
ATOM 743 C C . ASP A 1 96 ? 1.709 6.118 -5.578 1.00 97.50 96 ASP A C 1
ATOM 745 O O . ASP A 1 96 ? 0.919 6.652 -4.799 1.00 97.50 96 ASP A O 1
ATOM 749 N N . ALA A 1 97 ? 1.800 4.786 -5.673 1.00 97.38 97 ALA A N 1
ATOM 750 C CA . ALA A 1 97 ? 1.020 3.877 -4.833 1.00 97.38 97 ALA A CA 1
ATOM 751 C C . ALA A 1 97 ? 1.381 4.018 -3.345 1.00 97.38 97 ALA A C 1
ATOM 753 O O . ALA A 1 97 ? 0.501 3.986 -2.484 1.00 97.38 97 ALA A O 1
ATOM 754 N N . ALA A 1 98 ? 2.671 4.182 -3.038 1.00 97.75 98 ALA A N 1
ATOM 755 C CA . ALA A 1 98 ? 3.167 4.381 -1.678 1.00 97.75 98 ALA A CA 1
ATOM 756 C C . ALA A 1 98 ? 2.672 5.704 -1.084 1.00 97.75 98 ALA A C 1
ATOM 758 O O . ALA A 1 98 ? 2.235 5.753 0.072 1.00 97.75 98 ALA A O 1
ATOM 759 N N . PHE A 1 99 ? 2.681 6.759 -1.895 1.00 97.62 99 PHE A N 1
ATOM 760 C CA . PHE A 1 99 ? 2.115 8.047 -1.535 1.00 97.62 99 PHE A CA 1
ATOM 761 C C . PHE A 1 99 ? 0.615 7.927 -1.243 1.00 97.62 99 PHE A C 1
ATOM 763 O O . PHE A 1 99 ? 0.169 8.306 -0.162 1.00 97.62 99 PHE A O 1
ATOM 770 N N . ASP A 1 100 ? -0.155 7.318 -2.148 1.00 96.56 100 ASP A N 1
ATOM 771 C CA . ASP A 1 100 ? -1.600 7.121 -1.977 1.00 96.56 100 ASP A CA 1
ATOM 772 C C . ASP A 1 100 ? -1.939 6.322 -0.701 1.00 96.56 100 ASP A C 1
ATOM 774 O O . ASP A 1 100 ? -2.959 6.573 -0.052 1.00 96.56 100 ASP A O 1
ATOM 778 N N . LEU A 1 101 ? -1.067 5.391 -0.299 1.00 96.00 101 LEU A N 1
ATOM 779 C CA . LEU A 1 101 ? -1.224 4.613 0.930 1.00 96.00 101 LEU A CA 1
ATOM 780 C C . LEU A 1 101 ? -0.991 5.456 2.198 1.00 96.00 101 LEU A C 1
ATOM 782 O O . LEU A 1 101 ? -1.759 5.360 3.162 1.00 96.00 101 LEU A O 1
ATOM 786 N N . SER A 1 102 ? 0.057 6.283 2.187 1.00 96.38 102 SER A N 1
ATOM 787 C CA . SER A 1 102 ? 0.581 7.014 3.352 1.00 96.38 102 SER A CA 1
ATOM 788 C C . SER A 1 102 ? 0.070 8.449 3.505 1.00 96.38 102 SER A C 1
ATOM 790 O O . SER A 1 102 ? 0.371 9.105 4.499 1.00 96.38 102 SER A O 1
ATOM 792 N N . ASN A 1 103 ? -0.713 8.950 2.551 1.00 93.31 103 ASN A N 1
ATOM 793 C CA . ASN A 1 103 ? -1.142 10.345 2.535 1.00 93.31 103 ASN A CA 1
ATOM 794 C C . ASN A 1 103 ? -2.059 10.709 3.725 1.00 93.31 103 ASN A C 1
ATOM 796 O O . ASN A 1 103 ? -3.055 10.032 3.989 1.00 93.31 103 ASN A O 1
ATOM 800 N N . GLY A 1 104 ? -1.782 11.819 4.410 1.00 93.88 104 GLY A N 1
ATOM 801 C CA . GLY A 1 104 ? -2.604 12.325 5.516 1.00 93.88 104 GLY A CA 1
ATOM 802 C C . GLY A 1 104 ? -2.397 11.592 6.854 1.00 93.88 104 GLY A C 1
ATOM 803 O O . GLY A 1 104 ? -1.398 10.897 7.036 1.00 93.88 104 GLY A O 1
ATOM 804 N N . PRO A 1 105 ? -3.319 11.754 7.822 1.00 95.56 105 PRO A N 1
ATOM 805 C CA . PRO A 1 105 ? -3.144 11.257 9.189 1.00 95.56 105 PRO A CA 1
ATOM 806 C C . PRO A 1 105 ? -3.499 9.763 9.309 1.00 95.56 105 PRO A C 1
ATOM 808 O O . PRO A 1 105 ? -4.512 9.383 9.894 1.00 95.56 105 PRO A O 1
ATOM 811 N N . VAL A 1 106 ? -2.660 8.888 8.740 1.00 96.25 106 VAL A N 1
ATOM 812 C CA . VAL A 1 106 ? -2.919 7.434 8.653 1.00 96.25 106 VAL A CA 1
ATOM 813 C C . VAL A 1 106 ? -3.212 6.804 10.018 1.00 96.25 106 VAL A C 1
ATOM 815 O O . VAL A 1 106 ? -4.149 6.020 10.136 1.00 96.25 106 VAL A O 1
ATOM 818 N N . ILE A 1 107 ? -2.431 7.162 11.040 1.00 96.25 107 ILE A N 1
ATOM 819 C CA . ILE A 1 107 ? -2.555 6.621 12.402 1.00 96.25 107 ILE A CA 1
ATOM 820 C C . ILE A 1 107 ? -3.894 7.018 13.039 1.00 96.25 107 ILE A C 1
ATOM 822 O O . ILE A 1 107 ? -4.553 6.181 13.649 1.00 96.25 107 ILE A O 1
ATOM 826 N N . GLU A 1 108 ? -4.331 8.266 12.858 1.00 94.94 108 GLU A N 1
ATOM 827 C CA . GLU A 1 108 ? -5.589 8.759 13.434 1.00 94.94 108 GLU A CA 1
ATOM 828 C C . GLU A 1 108 ? -6.811 8.113 12.766 1.00 94.94 108 GLU A C 1
ATOM 830 O O . GLU A 1 108 ? -7.798 7.806 13.430 1.00 94.94 108 GLU A O 1
ATOM 835 N N . GLU A 1 109 ? -6.747 7.872 11.453 1.00 94.06 109 GLU A N 1
ATOM 836 C CA . GLU A 1 109 ? -7.865 7.292 10.705 1.00 94.06 109 GLU A CA 1
ATOM 837 C C . GLU A 1 109 ? -7.939 5.762 10.812 1.00 94.06 109 GLU A C 1
ATOM 839 O O . GLU A 1 109 ? -9.028 5.195 10.915 1.00 94.06 109 GLU A O 1
ATOM 844 N N . CYS A 1 110 ? -6.795 5.075 10.743 1.00 92.69 110 CYS A N 1
ATOM 845 C CA . CYS A 1 110 ? -6.726 3.612 10.646 1.00 92.69 110 CYS A CA 1
ATOM 846 C C . CYS A 1 110 ? -6.405 2.925 11.983 1.00 92.69 110 CYS A C 1
ATOM 848 O O . CYS A 1 110 ? -6.532 1.705 12.069 1.00 92.69 110 CYS A O 1
ATOM 850 N N . GLY A 1 111 ? -6.027 3.689 13.011 1.00 94.12 111 GLY A N 1
ATOM 851 C CA . GLY A 1 111 ? -5.487 3.178 14.269 1.00 94.12 111 GLY A CA 1
ATOM 852 C C . GLY A 1 111 ? -3.966 3.016 14.221 1.00 94.12 111 GLY A C 1
ATOM 853 O O . GLY A 1 111 ? -3.372 2.925 13.148 1.00 94.12 111 GLY A O 1
ATOM 854 N N . GLU A 1 112 ? -3.341 2.975 15.397 1.00 94.44 112 GLU A N 1
ATOM 855 C CA . GLU A 1 112 ? -1.882 2.942 15.566 1.00 94.44 112 GLU A CA 1
ATOM 856 C C . GLU A 1 112 ? -1.241 1.724 14.896 1.00 94.44 112 GLU A C 1
ATOM 858 O O . GLU A 1 112 ? -0.472 1.883 13.951 1.00 94.44 112 GLU A O 1
ATOM 863 N N . GLU A 1 113 ? -1.634 0.510 15.288 1.00 94.94 113 GLU A N 1
ATOM 864 C CA . GLU A 1 113 ? -1.017 -0.725 14.788 1.00 94.94 113 GLU A CA 1
ATOM 865 C C . GLU A 1 113 ? -1.153 -0.886 13.263 1.00 94.94 113 GLU A C 1
ATOM 867 O O . GLU A 1 113 ? -0.179 -1.161 12.559 1.00 94.94 113 GLU A O 1
ATOM 872 N N . LEU A 1 114 ? -2.357 -0.672 12.718 1.00 95.31 114 LEU A N 1
ATOM 873 C CA . LEU A 1 114 ? -2.571 -0.748 11.273 1.00 95.31 114 LEU A CA 1
ATOM 874 C C . LEU A 1 114 ? -1.878 0.408 10.544 1.00 95.31 114 LEU A C 1
ATOM 876 O O . LEU A 1 114 ? -1.281 0.197 9.489 1.00 95.31 114 LEU A O 1
ATOM 880 N N . GLY A 1 115 ? -1.945 1.621 11.094 1.00 96.31 115 GLY A N 1
ATOM 881 C CA . GLY A 1 115 ? -1.318 2.803 10.519 1.00 96.31 115 GLY A CA 1
ATOM 882 C C . GLY A 1 115 ? 0.195 2.653 10.396 1.00 96.31 115 GLY A C 1
ATOM 883 O O . GLY A 1 115 ? 0.748 2.928 9.333 1.00 96.31 115 GLY A O 1
ATOM 884 N N . GLU A 1 116 ? 0.865 2.129 11.421 1.00 97.19 116 GLU A N 1
ATOM 885 C CA . GLU A 1 116 ? 2.301 1.834 11.381 1.00 97.19 116 GLU A CA 1
ATOM 886 C C . GLU A 1 116 ? 2.661 0.795 10.315 1.00 97.19 116 GLU A C 1
ATOM 888 O O . GLU A 1 116 ? 3.660 0.954 9.604 1.00 97.19 116 GLU A O 1
ATOM 893 N N . ILE A 1 117 ? 1.839 -0.248 10.157 1.00 97.38 117 ILE A N 1
ATOM 894 C CA . ILE A 1 117 ? 2.028 -1.244 9.096 1.00 97.38 117 ILE A CA 1
ATOM 895 C C . ILE A 1 117 ? 1.868 -0.602 7.719 1.00 97.38 117 ILE A C 1
ATOM 897 O O . ILE A 1 117 ? 2.697 -0.856 6.846 1.00 97.38 117 ILE A O 1
ATOM 901 N N . LEU A 1 118 ? 0.856 0.246 7.518 1.00 97.31 118 LEU A N 1
ATOM 902 C CA . LEU A 1 118 ? 0.628 0.951 6.253 1.00 97.31 118 LEU A CA 1
ATOM 903 C C . LEU A 1 118 ? 1.775 1.906 5.904 1.00 97.31 118 LEU A C 1
ATOM 905 O O . LEU A 1 118 ? 2.239 1.910 4.765 1.00 97.31 118 LEU A O 1
ATOM 909 N N . LEU A 1 119 ? 2.271 2.667 6.880 1.00 97.94 119 LEU A N 1
ATOM 910 C CA . LEU A 1 119 ? 3.414 3.569 6.706 1.00 97.94 119 LEU A CA 1
ATOM 911 C C . LEU A 1 119 ? 4.723 2.804 6.461 1.00 97.94 119 LEU A C 1
ATOM 913 O O . LEU A 1 119 ? 5.576 3.220 5.676 1.00 97.94 119 LEU A O 1
ATOM 917 N N . SER A 1 120 ? 4.899 1.655 7.110 1.00 98.19 120 SER A N 1
ATOM 918 C CA . SER A 1 120 ? 6.047 0.784 6.847 1.00 98.19 120 SER A CA 1
ATOM 919 C C . SER A 1 120 ? 5.956 0.145 5.460 1.00 98.19 120 SER A C 1
ATOM 921 O O . SER A 1 120 ? 6.974 -0.016 4.786 1.00 98.19 120 SER A O 1
ATOM 923 N N . LEU A 1 121 ? 4.741 -0.184 5.012 1.00 97.94 121 LEU A N 1
ATOM 924 C CA . LEU A 1 121 ? 4.477 -0.775 3.706 1.00 97.94 121 LEU A CA 1
ATOM 925 C C . LEU A 1 121 ? 4.734 0.234 2.584 1.00 97.94 121 LEU A C 1
ATOM 927 O O . LEU A 1 121 ? 5.430 -0.105 1.629 1.00 97.94 121 LEU A O 1
ATOM 931 N N . SER A 1 122 ? 4.275 1.481 2.730 1.00 97.94 122 SER A N 1
ATOM 932 C CA . SER A 1 122 ? 4.591 2.549 1.774 1.00 97.94 122 SER A CA 1
ATOM 933 C C . SER A 1 122 ? 6.102 2.758 1.667 1.00 97.94 122 SER A C 1
ATOM 935 O O . SER A 1 122 ? 6.651 2.780 0.569 1.00 97.94 122 SER A O 1
ATOM 937 N N . LYS A 1 123 ? 6.809 2.789 2.801 1.00 98.31 123 LYS A N 1
ATOM 938 C CA . LYS A 1 123 ? 8.271 2.928 2.825 1.00 98.31 123 LYS A CA 1
ATOM 939 C C . LYS A 1 123 ? 8.994 1.748 2.173 1.00 98.31 123 LYS A C 1
ATOM 941 O O . LYS A 1 123 ? 10.057 1.924 1.576 1.00 98.31 123 LYS A O 1
ATOM 946 N N . ALA A 1 124 ? 8.444 0.539 2.288 1.00 98.06 124 ALA A N 1
ATOM 947 C CA . ALA A 1 124 ? 8.965 -0.631 1.590 1.00 98.06 124 ALA A CA 1
ATOM 948 C C . ALA A 1 124 ? 8.809 -0.481 0.068 1.00 98.06 124 ALA A C 1
ATOM 950 O O . ALA A 1 124 ? 9.751 -0.770 -0.667 1.00 98.06 124 ALA A O 1
ATOM 951 N N . TRP A 1 125 ? 7.673 0.031 -0.410 1.00 97.94 125 TRP A N 1
ATOM 952 C CA . TRP A 1 125 ? 7.446 0.300 -1.835 1.00 97.94 125 TRP A CA 1
ATOM 953 C C . TRP A 1 125 ? 8.376 1.387 -2.385 1.00 97.94 125 TRP A C 1
ATOM 955 O O . TRP A 1 125 ? 9.005 1.164 -3.419 1.00 97.94 125 TRP A O 1
ATOM 965 N N . GLU A 1 126 ? 8.568 2.495 -1.662 1.00 97.75 126 GLU A N 1
ATOM 966 C CA . GLU A 1 126 ? 9.529 3.556 -2.024 1.00 97.75 126 GLU A CA 1
ATOM 967 C C . GLU A 1 126 ? 10.961 3.021 -2.173 1.00 97.75 126 GLU A C 1
ATOM 969 O O . GLU A 1 126 ? 11.710 3.427 -3.063 1.00 97.75 126 GLU A O 1
ATOM 974 N N . LYS A 1 127 ? 11.349 2.084 -1.300 1.00 97.44 127 LYS A N 1
ATOM 975 C CA . LYS A 1 127 ? 12.666 1.433 -1.313 1.00 97.44 127 LYS A CA 1
ATOM 976 C C . LYS A 1 127 ? 12.747 0.225 -2.237 1.00 97.44 127 LYS A C 1
ATOM 978 O O . LYS A 1 127 ? 13.806 -0.395 -2.318 1.00 97.44 127 LYS A O 1
ATOM 983 N N . THR A 1 128 ? 11.662 -0.130 -2.921 1.00 96.62 128 THR A N 1
ATOM 984 C CA . THR A 1 128 ? 11.555 -1.350 -3.735 1.00 96.62 128 THR A CA 1
ATOM 985 C C . THR A 1 128 ? 11.873 -2.644 -2.964 1.00 96.62 128 THR A C 1
ATOM 987 O O . THR A 1 128 ? 12.374 -3.617 -3.525 1.00 96.62 128 THR A O 1
ATOM 990 N N . ASP A 1 129 ? 11.574 -2.668 -1.664 1.00 96.81 129 ASP A N 1
ATOM 991 C CA . ASP A 1 129 ? 11.802 -3.809 -0.776 1.00 96.81 129 ASP A CA 1
ATOM 992 C C . ASP A 1 129 ? 10.595 -4.759 -0.782 1.00 96.81 129 ASP A C 1
ATOM 994 O O . ASP A 1 129 ? 9.627 -4.617 -0.024 1.00 96.81 129 ASP A O 1
ATOM 998 N N . THR A 1 130 ? 10.662 -5.760 -1.660 1.00 96.25 130 THR A N 1
ATOM 999 C CA . THR A 1 130 ? 9.600 -6.762 -1.812 1.00 96.25 130 THR A CA 1
ATOM 1000 C C . THR A 1 130 ? 9.468 -7.663 -0.582 1.00 96.25 130 THR A C 1
ATOM 1002 O O . THR A 1 130 ? 8.357 -8.046 -0.213 1.00 96.25 130 THR A O 1
ATOM 1005 N N . SER A 1 131 ? 10.580 -8.008 0.076 1.00 95.75 131 SER A N 1
ATOM 1006 C CA . SER A 1 131 ? 10.575 -8.863 1.272 1.00 95.75 131 SER A CA 1
ATOM 1007 C C . SER A 1 131 ? 9.805 -8.231 2.424 1.00 95.75 131 SER A C 1
ATOM 1009 O O . SER A 1 131 ? 8.919 -8.871 2.998 1.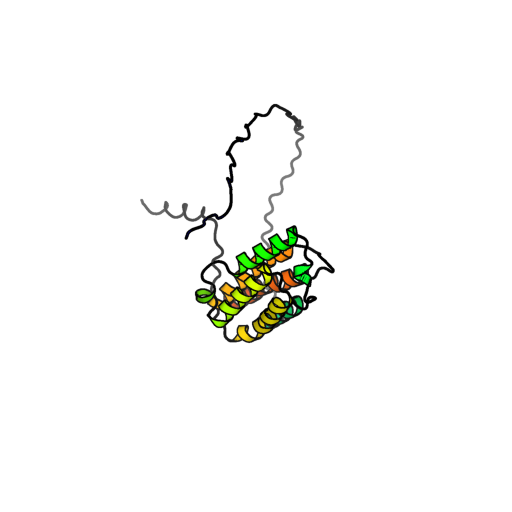00 95.75 131 SER A O 1
ATOM 1011 N N . THR A 1 132 ? 10.089 -6.963 2.717 1.00 96.62 132 THR A N 1
ATOM 1012 C CA . THR A 1 132 ? 9.388 -6.210 3.758 1.00 96.62 132 THR A CA 1
ATOM 1013 C C . THR A 1 132 ? 7.923 -6.014 3.380 1.00 96.62 132 THR A C 1
ATOM 1015 O O . THR A 1 132 ? 7.047 -6.236 4.217 1.00 96.62 132 THR A O 1
ATOM 1018 N N . SER A 1 133 ? 7.628 -5.705 2.110 1.00 96.50 133 SER A N 1
ATOM 1019 C CA . SER A 1 133 ? 6.246 -5.590 1.626 1.00 96.50 133 SER A CA 1
ATOM 1020 C C . SER A 1 133 ? 5.442 -6.877 1.845 1.00 96.50 133 SER A C 1
ATOM 1022 O O . SER A 1 133 ? 4.322 -6.815 2.350 1.00 96.50 133 SER A O 1
ATOM 1024 N N . ARG A 1 134 ? 6.006 -8.047 1.512 1.00 96.12 134 ARG A N 1
ATOM 1025 C CA . ARG A 1 134 ? 5.372 -9.356 1.747 1.00 96.12 134 ARG A CA 1
ATOM 1026 C C . ARG A 1 134 ? 5.127 -9.597 3.236 1.00 96.12 134 ARG A C 1
ATOM 1028 O O . ARG A 1 134 ? 4.024 -9.981 3.627 1.00 96.12 134 ARG A O 1
ATOM 1035 N N . ALA A 1 135 ? 6.146 -9.375 4.066 1.00 96.50 135 ALA A N 1
ATOM 1036 C CA . ALA A 1 135 ? 6.054 -9.606 5.504 1.00 96.50 135 ALA A CA 1
ATOM 1037 C C . ALA A 1 135 ? 4.960 -8.739 6.147 1.00 96.50 135 ALA A C 1
ATOM 1039 O O . ALA A 1 135 ? 4.171 -9.238 6.947 1.00 96.50 135 ALA A O 1
ATOM 1040 N N . LEU A 1 136 ? 4.860 -7.466 5.760 1.00 96.62 136 LEU A N 1
ATOM 1041 C CA . LEU A 1 136 ? 3.821 -6.556 6.244 1.00 96.62 136 LEU A CA 1
ATOM 1042 C C . LEU A 1 136 ? 2.431 -6.935 5.721 1.00 96.62 136 LEU A C 1
ATOM 1044 O O . LEU A 1 136 ? 1.491 -7.009 6.510 1.00 96.62 136 LEU A O 1
ATOM 1048 N N . ALA A 1 137 ? 2.304 -7.259 4.429 1.00 94.81 137 ALA A N 1
ATOM 1049 C CA . ALA A 1 137 ? 1.034 -7.682 3.839 1.00 94.81 137 ALA A CA 1
ATOM 1050 C C . ALA A 1 137 ? 0.464 -8.938 4.523 1.00 94.81 137 ALA A C 1
ATOM 1052 O O . ALA A 1 137 ? -0.743 -9.029 4.732 1.00 94.81 137 ALA A O 1
ATOM 1053 N N . SER A 1 138 ? 1.325 -9.870 4.950 1.00 95.00 138 SER A N 1
ATOM 1054 C CA . SER A 1 138 ? 0.910 -11.083 5.671 1.00 95.00 138 SER A CA 1
ATOM 1055 C C . SER A 1 138 ? 0.278 -10.824 7.046 1.00 95.00 138 SER A C 1
ATOM 1057 O O . SER A 1 138 ? -0.456 -11.676 7.546 1.00 95.00 138 SER A O 1
ATOM 1059 N N . LYS A 1 139 ? 0.513 -9.647 7.643 1.00 95.44 139 LYS A N 1
ATOM 1060 C CA . LYS A 1 139 ? -0.063 -9.250 8.937 1.00 95.44 139 LYS A CA 1
ATOM 1061 C C . LYS A 1 139 ? -1.456 -8.633 8.803 1.00 95.44 139 LYS A C 1
ATOM 1063 O O . LYS A 1 139 ? -2.242 -8.721 9.741 1.00 95.44 139 LYS A O 1
ATOM 1068 N N . LEU A 1 140 ? -1.790 -8.053 7.646 1.00 92.31 140 LEU A N 1
ATOM 1069 C CA . LEU A 1 140 ? -3.063 -7.351 7.425 1.00 92.31 140 LEU A CA 1
ATOM 1070 C C . LEU A 1 140 ? -4.313 -8.201 7.741 1.00 92.31 140 LEU A C 1
ATOM 1072 O O . LEU A 1 140 ? -5.213 -7.679 8.400 1.00 92.31 140 LEU A O 1
ATOM 1076 N N . PRO A 1 141 ? -4.397 -9.496 7.362 1.00 91.62 141 PRO A N 1
ATOM 1077 C CA . PRO A 1 141 ? -5.568 -10.319 7.675 1.00 91.62 141 PRO A CA 1
ATOM 1078 C C . PRO A 1 141 ? -5.774 -10.556 9.175 1.00 91.62 141 PRO A C 1
ATOM 1080 O O . PRO A 1 141 ? -6.895 -10.828 9.594 1.00 91.62 141 PRO A O 1
ATOM 1083 N N . LEU A 1 142 ? -4.705 -10.487 9.976 1.00 91.56 142 LEU A N 1
ATOM 1084 C CA . LEU A 1 142 ? -4.764 -10.721 11.422 1.00 91.56 142 LEU A CA 1
ATOM 1085 C C . LEU A 1 142 ? -5.388 -9.530 12.154 1.00 91.56 142 LEU A C 1
ATOM 1087 O O . LEU A 1 142 ? -6.062 -9.714 13.165 1.00 91.56 142 LEU A O 1
ATOM 1091 N N . LEU A 1 143 ? -5.201 -8.324 11.615 1.00 89.44 143 LEU A N 1
ATOM 1092 C CA . LEU A 1 143 ? -5.686 -7.087 12.223 1.00 89.44 143 LEU A CA 1
ATOM 1093 C C . LEU A 1 143 ? -7.136 -6.769 11.872 1.00 89.44 143 LEU A C 1
ATOM 1095 O O . LEU A 1 143 ? -7.793 -6.058 12.613 1.00 89.44 143 LEU A O 1
ATOM 1099 N N . GLU A 1 144 ? -7.676 -7.305 10.776 1.00 86.19 144 GLU A N 1
ATOM 1100 C CA . GLU A 1 144 ? -9.016 -6.943 10.287 1.00 86.19 144 GLU A CA 1
ATOM 1101 C C . GLU A 1 144 ? -10.116 -7.073 11.349 1.00 86.19 144 GLU A C 1
ATOM 1103 O O . GLU A 1 144 ? -10.999 -6.217 11.437 1.00 86.19 144 GLU A O 1
ATOM 1108 N N . SER A 1 145 ? -10.034 -8.111 12.184 1.00 85.94 145 SER A N 1
ATOM 1109 C CA . SER A 1 145 ? -11.045 -8.402 13.203 1.00 85.94 145 SER A CA 1
ATOM 1110 C C . SER A 1 145 ? -11.063 -7.409 14.372 1.00 85.94 145 SER A C 1
ATOM 1112 O O . SER A 1 145 ? -12.104 -7.263 15.010 1.00 85.94 145 SER A O 1
ATOM 1114 N N . SER A 1 146 ? -9.954 -6.706 14.636 1.00 86.38 146 SER A N 1
ATOM 1115 C CA . SER A 1 146 ? -9.837 -5.734 15.733 1.00 86.38 146 SER A CA 1
ATOM 1116 C C . SER A 1 146 ? -10.169 -4.298 15.315 1.00 86.38 146 SER A C 1
ATOM 1118 O O . SER A 1 146 ? -10.293 -3.421 16.169 1.00 86.38 146 SER A O 1
ATOM 1120 N N . LEU A 1 147 ? -10.335 -4.039 14.014 1.00 87.25 147 LEU A N 1
ATOM 1121 C CA . LEU A 1 147 ? -10.580 -2.695 13.497 1.00 87.25 147 LEU A CA 1
ATOM 1122 C C . LEU A 1 147 ? -12.029 -2.253 13.701 1.00 87.25 147 LEU A C 1
ATOM 1124 O O . LEU A 1 147 ? -12.976 -3.010 13.480 1.00 87.25 147 LEU A O 1
ATOM 1128 N N . THR A 1 148 ? -12.197 -0.969 14.007 1.00 89.19 148 THR A N 1
ATOM 1129 C CA . THR A 1 148 ? -13.507 -0.309 13.963 1.00 89.19 148 THR A CA 1
ATOM 1130 C C . THR A 1 148 ? -13.980 -0.128 12.519 1.00 89.19 148 THR A C 1
ATOM 1132 O O . THR A 1 148 ? -13.169 -0.040 11.596 1.00 89.19 148 THR A O 1
ATOM 1135 N N . ASP A 1 149 ? -15.288 0.007 12.309 1.00 87.00 149 ASP A N 1
ATOM 1136 C CA . ASP A 1 149 ? -15.873 0.240 10.981 1.00 87.00 149 ASP A CA 1
ATOM 1137 C C . ASP A 1 149 ? -15.305 1.487 10.276 1.00 87.00 149 ASP A C 1
ATOM 1139 O O . ASP A 1 149 ? -15.050 1.471 9.067 1.00 87.00 149 ASP A O 1
ATOM 1143 N N . GLY A 1 150 ? -15.035 2.553 11.040 1.00 87.56 150 GLY A N 1
ATOM 1144 C CA . GLY A 1 150 ? -14.390 3.766 10.534 1.00 87.56 150 GLY A CA 1
ATOM 1145 C C . GLY A 1 150 ? -12.972 3.495 10.029 1.00 87.56 150 GLY A C 1
ATOM 1146 O O . GLY A 1 150 ? -12.639 3.857 8.895 1.00 87.56 150 GLY A O 1
ATOM 1147 N N . SER A 1 151 ? -12.174 2.779 10.825 1.00 90.94 151 SER A N 1
ATOM 1148 C CA . SER A 1 151 ? -10.804 2.394 10.471 1.00 90.94 151 SER A CA 1
ATOM 1149 C C . SER A 1 151 ? -10.761 1.450 9.274 1.00 90.94 151 SER A C 1
ATOM 1151 O O . SER A 1 151 ? -9.950 1.651 8.371 1.00 90.94 151 SER A O 1
ATOM 1153 N N . LYS A 1 152 ? -11.680 0.477 9.191 1.00 90.06 152 LYS A N 1
ATOM 1154 C CA . LYS A 1 152 ? -11.807 -0.399 8.016 1.00 90.06 152 LYS A CA 1
ATOM 1155 C C . LYS A 1 152 ? -12.117 0.412 6.758 1.00 90.06 152 LYS A C 1
ATOM 1157 O O . LYS A 1 152 ? -11.512 0.182 5.710 1.00 90.06 152 LYS A O 1
ATOM 1162 N N . SER A 1 153 ? -13.033 1.380 6.852 1.00 88.62 153 SER A N 1
ATOM 1163 C CA . SER A 1 153 ? -13.396 2.240 5.722 1.00 88.62 153 SER A CA 1
ATOM 1164 C C . SER A 1 153 ? -12.212 3.090 5.252 1.00 88.62 153 SER A C 1
ATOM 1166 O O . SER A 1 153 ? -11.944 3.160 4.051 1.00 88.62 153 SER A O 1
ATOM 1168 N N . ALA A 1 154 ? -11.473 3.711 6.177 1.00 91.81 154 ALA A N 1
ATOM 1169 C CA . ALA A 1 154 ? -10.273 4.485 5.854 1.00 91.81 154 ALA A CA 1
ATOM 1170 C C . ALA A 1 154 ? -9.189 3.619 5.202 1.00 91.81 154 ALA A C 1
ATOM 1172 O O . ALA A 1 154 ? -8.690 3.958 4.126 1.00 91.81 154 ALA A O 1
ATOM 1173 N N . PHE A 1 155 ? -8.905 2.463 5.800 1.00 92.62 155 PHE A N 1
ATOM 1174 C CA . PHE A 1 155 ? -7.981 1.468 5.272 1.00 92.62 155 PHE A CA 1
ATOM 1175 C C . PHE A 1 155 ? -8.346 1.056 3.843 1.00 92.62 155 PHE A C 1
ATOM 1177 O O . PHE A 1 155 ? -7.516 1.146 2.939 1.00 92.62 155 PHE A O 1
ATOM 1184 N N . GLY A 1 156 ? -9.604 0.688 3.598 1.00 91.88 156 GLY A N 1
ATOM 1185 C CA . GLY A 1 156 ? -10.022 0.241 2.276 1.00 91.88 156 GLY A CA 1
ATOM 1186 C C . GLY A 1 156 ? -9.977 1.337 1.205 1.00 91.88 156 GLY A C 1
ATOM 1187 O O . GLY A 1 156 ? -9.587 1.046 0.075 1.00 91.88 156 GLY A O 1
ATOM 1188 N N . ARG A 1 157 ? -10.275 2.606 1.533 1.00 92.25 157 ARG A N 1
ATOM 1189 C CA . ARG A 1 157 ? -10.098 3.722 0.577 1.00 92.25 157 ARG A CA 1
ATOM 1190 C C . ARG A 1 157 ? -8.641 3.866 0.138 1.00 92.25 157 ARG A C 1
ATOM 1192 O O . ARG A 1 157 ? -8.382 4.075 -1.047 1.00 92.25 157 ARG A O 1
ATOM 1199 N N . ARG A 1 158 ? -7.707 3.734 1.081 1.00 94.56 158 ARG A N 1
ATOM 1200 C CA . ARG A 1 158 ? -6.260 3.818 0.828 1.00 94.56 158 ARG A CA 1
ATOM 1201 C C . ARG A 1 158 ? -5.783 2.654 -0.032 1.00 94.56 158 ARG A C 1
ATOM 1203 O O . ARG A 1 158 ? -5.101 2.884 -1.028 1.00 94.56 158 ARG A O 1
ATOM 1210 N N . LEU A 1 159 ? -6.222 1.430 0.284 1.00 94.31 159 LEU A N 1
ATOM 1211 C CA . LEU A 1 159 ? -5.926 0.255 -0.539 1.00 94.31 159 LEU A CA 1
ATOM 1212 C C . LEU A 1 159 ? -6.450 0.414 -1.967 1.00 94.31 159 LEU A C 1
ATOM 1214 O O . LEU A 1 159 ? -5.701 0.172 -2.905 1.00 94.31 159 LEU A O 1
ATOM 1218 N N . VAL A 1 160 ? -7.685 0.886 -2.156 1.00 93.38 160 VAL A N 1
ATOM 1219 C CA . VAL A 1 160 ? -8.230 1.135 -3.501 1.00 93.38 160 VAL A CA 1
ATOM 1220 C C . VAL A 1 160 ? -7.422 2.189 -4.247 1.00 93.38 160 VAL A C 1
ATOM 1222 O O . VAL A 1 160 ? -7.162 2.013 -5.437 1.00 93.38 160 VAL A O 1
ATOM 1225 N N . SER A 1 161 ? -7.030 3.278 -3.580 1.00 93.69 161 SER A N 1
ATOM 1226 C CA . SER A 1 161 ? -6.232 4.332 -4.216 1.00 93.69 161 SER A CA 1
ATOM 1227 C C . SER A 1 161 ? -4.888 3.787 -4.695 1.00 93.69 161 SER A C 1
ATOM 1229 O O . SER A 1 161 ? -4.589 3.871 -5.885 1.00 93.69 161 SER A O 1
ATOM 1231 N N . ALA A 1 162 ? -4.145 3.110 -3.815 1.00 95.31 162 ALA A N 1
ATOM 1232 C CA . ALA A 1 162 ? -2.895 2.445 -4.175 1.00 95.31 162 ALA A CA 1
ATOM 1233 C C . ALA A 1 162 ? -3.104 1.382 -5.272 1.00 95.31 162 ALA A C 1
ATOM 1235 O O . ALA A 1 162 ? -2.346 1.309 -6.238 1.00 95.31 162 ALA A O 1
ATOM 1236 N N . GLY A 1 163 ? -4.175 0.591 -5.185 1.00 93.44 163 GLY A N 1
ATOM 1237 C CA . GLY A 1 163 ? -4.512 -0.463 -6.144 1.00 93.44 163 GLY A CA 1
ATOM 1238 C C . GLY A 1 163 ? -4.737 0.039 -7.569 1.00 93.44 163 GLY A C 1
ATOM 1239 O O . GLY A 1 163 ? -4.395 -0.666 -8.520 1.00 93.44 163 GLY A O 1
ATOM 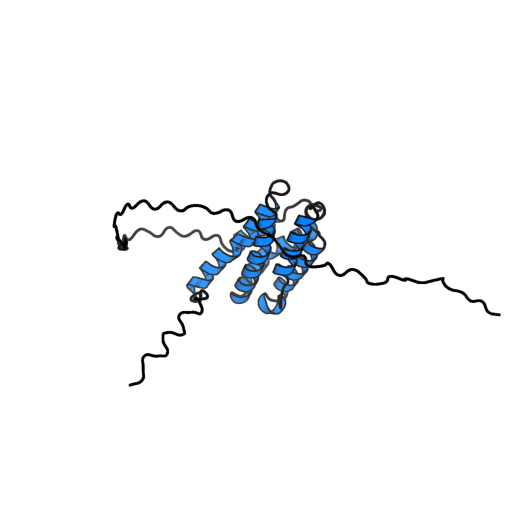1240 N N . ARG A 1 164 ? -5.240 1.270 -7.740 1.00 92.81 164 ARG A N 1
ATOM 1241 C CA . ARG A 1 164 ? -5.376 1.914 -9.060 1.00 92.81 164 ARG A CA 1
ATOM 1242 C C . ARG A 1 164 ? -4.022 2.197 -9.706 1.00 92.81 164 ARG A C 1
ATOM 1244 O O . ARG A 1 164 ? -3.907 2.090 -10.924 1.00 92.81 164 ARG A O 1
ATOM 1251 N N . ARG A 1 165 ? -2.994 2.503 -8.909 1.00 93.94 165 ARG A N 1
ATOM 1252 C CA . ARG A 1 165 ? -1.618 2.663 -9.402 1.00 93.94 165 ARG A CA 1
ATOM 1253 C C . ARG A 1 165 ? -1.059 1.330 -9.874 1.00 93.94 165 ARG A C 1
ATOM 1255 O O . ARG A 1 165 ? -0.635 1.230 -11.019 1.00 93.94 165 ARG A O 1
ATOM 1262 N N . PHE A 1 166 ? -1.223 0.275 -9.072 1.00 93.25 166 PHE A N 1
ATOM 1263 C CA . PHE A 1 166 ? -0.883 -1.092 -9.485 1.00 93.25 166 PHE A CA 1
ATOM 1264 C C . PHE A 1 166 ? -1.635 -1.549 -10.743 1.00 93.25 166 PHE A C 1
ATOM 1266 O O . PHE A 1 166 ? -1.076 -2.276 -11.560 1.00 93.25 166 PHE A O 1
ATOM 1273 N N . GLN A 1 167 ? -2.883 -1.109 -10.933 1.00 90.94 167 GLN A N 1
ATOM 1274 C CA . GLN A 1 167 ? -3.655 -1.413 -12.140 1.00 90.94 167 GLN A CA 1
ATOM 1275 C C . GLN A 1 167 ? -3.006 -0.803 -13.387 1.00 90.94 167 GLN A C 1
ATOM 1277 O O . GLN A 1 167 ? -2.909 -1.465 -14.421 1.00 90.94 167 GLN A O 1
ATOM 1282 N N . GLY A 1 168 ? -2.557 0.452 -13.278 1.00 85.62 168 GLY A N 1
ATOM 1283 C CA . GLY A 1 168 ? -1.878 1.179 -14.351 1.00 85.62 168 GLY A CA 1
ATOM 1284 C C . GLY A 1 168 ? -0.554 0.539 -14.770 1.00 85.62 168 GLY A C 1
ATOM 1285 O O . GLY A 1 168 ? -0.203 0.592 -15.945 1.00 85.62 168 GLY A O 1
ATOM 1286 N N . MET A 1 169 ? 0.119 -0.157 -13.848 1.00 90.88 169 MET A N 1
ATOM 1287 C CA . MET A 1 169 ? 1.371 -0.872 -14.122 1.00 90.88 169 MET A CA 1
ATOM 1288 C C . MET A 1 169 ? 1.198 -2.094 -15.048 1.00 90.88 169 MET A C 1
ATOM 1290 O O . MET A 1 169 ? 2.178 -2.613 -15.586 1.00 90.88 169 MET A O 1
ATOM 1294 N N . GLY A 1 170 ? -0.036 -2.570 -15.250 1.00 87.69 170 GLY A N 1
ATOM 1295 C CA . GLY A 1 170 ? -0.365 -3.597 -16.238 1.00 87.69 170 GLY A CA 1
ATOM 1296 C C . GLY A 1 170 ? 0.247 -4.980 -15.973 1.00 87.69 170 GLY A C 1
ATOM 1297 O O . GLY A 1 170 ? 0.436 -5.410 -14.834 1.00 87.69 170 GLY A O 1
ATOM 1298 N N . GLN A 1 171 ? 0.517 -5.721 -17.052 1.00 87.75 171 GLN A N 1
ATOM 1299 C CA . GLN A 1 171 ? 1.008 -7.105 -17.006 1.00 87.75 171 GLN A CA 1
ATOM 1300 C C . GLN A 1 171 ? 2.541 -7.196 -17.006 1.00 87.75 171 GLN A C 1
ATOM 1302 O O . GLN A 1 171 ? 3.126 -7.945 -17.784 1.00 87.75 171 GLN A O 1
ATOM 1307 N N . TYR A 1 172 ? 3.215 -6.431 -16.149 1.00 88.00 172 TYR A N 1
ATOM 1308 C CA . TYR A 1 172 ? 4.654 -6.624 -15.964 1.00 88.00 172 TYR A CA 1
ATOM 1309 C C . TYR A 1 172 ? 4.946 -8.032 -15.413 1.00 88.00 172 TYR A C 1
ATOM 1311 O O . TYR A 1 172 ? 4.193 -8.536 -14.576 1.00 88.00 172 TYR A O 1
ATOM 1319 N N . GLY A 1 173 ? 6.019 -8.671 -15.890 1.00 84.88 173 GLY A N 1
ATOM 1320 C CA . GLY A 1 173 ? 6.357 -10.050 -15.531 1.00 84.88 173 GLY A CA 1
ATOM 1321 C C . GLY A 1 173 ? 5.348 -11.062 -16.087 1.00 84.88 173 GLY A C 1
ATOM 1322 O O . GLY A 1 173 ? 5.133 -11.148 -17.293 1.00 84.88 173 GLY A O 1
ATOM 1323 N N . LYS A 1 174 ? 4.734 -11.844 -15.200 1.00 86.50 174 LYS A N 1
ATOM 1324 C CA . LYS A 1 174 ? 3.608 -12.757 -15.462 1.00 86.50 174 LYS A CA 1
ATOM 1325 C C . LYS A 1 174 ? 2.269 -12.166 -14.984 1.00 86.50 174 LYS A C 1
ATOM 1327 O O . LYS A 1 174 ? 1.322 -12.915 -14.723 1.00 86.50 174 LYS A O 1
ATOM 1332 N N . GLY A 1 175 ? 2.177 -10.841 -14.842 1.00 88.94 175 GLY A N 1
ATOM 1333 C CA . GLY A 1 175 ? 0.967 -10.144 -14.400 1.00 88.94 175 GLY A CA 1
ATOM 1334 C C . GLY A 1 175 ? 0.789 -10.079 -12.883 1.00 88.94 175 GLY A C 1
ATOM 1335 O O . GLY A 1 175 ? -0.331 -9.993 -12.386 1.00 88.94 175 GLY A O 1
ATOM 1336 N N . GLU A 1 176 ? 1.873 -10.130 -12.123 1.00 91.44 176 GLU A N 1
ATOM 1337 C CA . GLU A 1 176 ? 1.870 -10.115 -10.665 1.00 91.44 176 GLU A CA 1
ATOM 1338 C C . GLU A 1 176 ? 1.356 -8.780 -10.114 1.00 91.44 176 GLU A C 1
ATOM 1340 O O . GLU A 1 176 ? 0.569 -8.772 -9.171 1.00 91.44 176 GLU A O 1
ATOM 1345 N N . LEU A 1 177 ? 1.706 -7.657 -10.751 1.00 91.94 177 LEU A N 1
ATOM 1346 C CA . LEU A 1 177 ? 1.202 -6.332 -10.362 1.00 91.94 177 LEU A CA 1
ATOM 1347 C C . LEU A 1 177 ? -0.315 -6.214 -10.560 1.00 91.94 177 LEU A C 1
ATOM 1349 O O . LEU A 1 177 ? -1.000 -5.615 -9.734 1.00 91.94 177 LEU A O 1
ATOM 1353 N N . ALA A 1 178 ? -0.861 -6.860 -11.593 1.00 90.75 178 ALA A N 1
ATOM 1354 C CA . ALA A 1 178 ? -2.303 -6.937 -11.798 1.00 90.75 178 ALA A CA 1
ATOM 1355 C C . ALA A 1 178 ? -3.002 -7.759 -10.698 1.00 90.75 178 ALA A C 1
ATOM 1357 O O . ALA A 1 178 ? -4.102 -7.405 -10.277 1.00 90.75 178 ALA A O 1
ATOM 1358 N N . LYS A 1 179 ? -2.357 -8.814 -10.174 1.00 91.25 179 LYS A N 1
ATOM 1359 C CA . LYS A 1 179 ? -2.875 -9.576 -9.020 1.00 91.25 179 LYS A CA 1
ATOM 1360 C C . LYS A 1 179 ? -2.881 -8.727 -7.750 1.00 91.25 179 LYS A C 1
ATOM 1362 O O . LYS A 1 179 ? -3.872 -8.735 -7.026 1.00 91.25 179 LYS A O 1
ATOM 1367 N N . VAL A 1 180 ? -1.812 -7.964 -7.515 1.00 90.56 180 VAL A N 1
ATOM 1368 C CA . VAL A 1 180 ? -1.736 -7.010 -6.396 1.00 90.56 180 VAL A CA 1
ATOM 1369 C C . VAL A 1 180 ? -2.837 -5.957 -6.515 1.00 90.56 180 VAL A C 1
ATOM 1371 O O . VAL A 1 180 ? -3.574 -5.725 -5.560 1.00 90.56 180 VAL A O 1
ATOM 1374 N N . SER A 1 181 ? -3.015 -5.376 -7.704 1.00 90.94 181 SER A N 1
ATOM 1375 C CA . SER A 1 181 ? -4.101 -4.433 -7.986 1.00 90.94 181 SER A CA 1
ATOM 1376 C C . SER A 1 181 ? -5.479 -5.023 -7.681 1.00 90.94 181 SER A C 1
ATOM 1378 O O . SER A 1 181 ? -6.291 -4.378 -7.016 1.00 90.94 181 SER A O 1
ATOM 1380 N N . HIS A 1 182 ? -5.732 -6.261 -8.111 1.00 88.44 182 HIS A N 1
ATOM 1381 C CA . HIS A 1 182 ? -7.001 -6.937 -7.864 1.00 88.44 182 HIS A CA 1
ATOM 1382 C C . HIS A 1 182 ? -7.258 -7.158 -6.369 1.00 88.44 182 HIS A C 1
ATOM 1384 O O . HIS A 1 182 ? -8.349 -6.847 -5.888 1.00 88.44 182 HIS A O 1
ATOM 1390 N N . GLY A 1 183 ? -6.249 -7.618 -5.622 1.00 85.94 183 GLY A N 1
ATOM 1391 C CA . GLY A 1 183 ? -6.348 -7.779 -4.171 1.00 85.94 183 GLY A CA 1
ATOM 1392 C C . GLY A 1 183 ? -6.625 -6.454 -3.454 1.00 85.94 183 GLY A C 1
ATOM 1393 O O . GLY A 1 183 ? -7.471 -6.391 -2.564 1.00 85.94 183 GLY A O 1
ATOM 1394 N N . LEU A 1 184 ? -5.961 -5.372 -3.874 1.00 87.88 184 LEU A N 1
ATOM 1395 C CA . LEU A 1 184 ? -6.129 -4.033 -3.296 1.00 87.88 184 LEU A CA 1
ATOM 1396 C C . LEU A 1 184 ? -7.502 -3.419 -3.618 1.00 87.88 184 LEU A C 1
ATOM 1398 O O . LEU A 1 184 ? -8.120 -2.785 -2.762 1.00 87.88 184 LEU A O 1
ATOM 1402 N N . GLY A 1 185 ? -7.989 -3.608 -4.846 1.00 80.19 185 GLY A N 1
ATOM 1403 C CA . GLY A 1 185 ? -9.252 -3.047 -5.326 1.00 80.19 185 GLY A CA 1
ATOM 1404 C C . GLY A 1 185 ? -10.499 -3.781 -4.824 1.00 80.19 185 GLY A C 1
ATOM 1405 O O . GLY A 1 185 ? -11.539 -3.149 -4.636 1.00 80.19 185 GLY A O 1
ATOM 1406 N N . SER A 1 186 ? -10.403 -5.089 -4.574 1.00 76.81 186 SER A N 1
ATOM 1407 C CA . SER A 1 186 ? -11.559 -5.926 -4.207 1.00 76.81 186 SER A CA 1
ATOM 1408 C C . SER A 1 186 ? -11.980 -5.790 -2.741 1.00 76.81 186 SER A C 1
ATOM 1410 O O . SER A 1 186 ? -13.112 -6.118 -2.395 1.00 76.81 186 SER A O 1
ATOM 1412 N N . PHE A 1 187 ? -11.114 -5.254 -1.878 1.00 69.81 187 PHE A N 1
ATOM 1413 C CA . PHE A 1 187 ? -11.380 -5.138 -0.442 1.00 69.81 187 PHE A CA 1
ATOM 1414 C C . PHE A 1 187 ? -12.493 -4.126 -0.093 1.00 69.81 187 PHE A C 1
ATOM 1416 O O . PHE A 1 187 ? -13.331 -4.379 0.771 1.00 69.81 187 PHE A O 1
ATOM 1423 N N . PHE A 1 188 ? -12.536 -2.971 -0.763 1.00 67.69 188 PHE A N 1
ATOM 1424 C CA . PHE A 1 188 ? -13.442 -1.875 -0.386 1.00 67.69 188 PHE A CA 1
ATOM 1425 C C . PHE A 1 188 ? -14.919 -2.069 -0.778 1.00 67.69 188 PHE A C 1
ATOM 1427 O O . PHE A 1 188 ? -15.775 -1.669 0.015 1.00 67.69 188 PHE A O 1
ATOM 1434 N N . PRO A 1 189 ? -15.270 -2.657 -1.943 1.00 61.56 189 PRO A N 1
ATOM 1435 C CA . PRO A 1 189 ? -16.665 -2.941 -2.282 1.00 61.56 189 PRO A CA 1
ATOM 1436 C C . PRO A 1 189 ? -17.335 -3.914 -1.302 1.00 61.56 189 PRO A C 1
ATOM 1438 O O . PRO A 1 189 ? -18.443 -3.633 -0.851 1.00 61.56 189 PRO A O 1
ATOM 1441 N N . SER A 1 190 ? -16.640 -4.988 -0.905 1.00 57.00 190 SER A N 1
ATOM 1442 C CA . SER A 1 190 ? -17.142 -5.960 0.083 1.00 57.00 190 SER A CA 1
ATOM 1443 C C . SER A 1 190 ? -17.321 -5.321 1.466 1.00 57.00 190 SER A C 1
ATOM 1445 O O . SER A 1 190 ? -18.356 -5.472 2.120 1.00 57.00 190 SER A O 1
ATOM 1447 N N . LEU A 1 191 ? -16.373 -4.475 1.884 1.00 56.62 191 LEU A N 1
ATOM 1448 C CA . LEU A 1 191 ? -16.510 -3.737 3.137 1.00 56.62 191 LEU A CA 1
ATOM 1449 C C . LEU A 1 191 ? -17.658 -2.709 3.097 1.00 56.62 191 LEU A C 1
ATOM 1451 O O . LEU A 1 191 ? -18.417 -2.586 4.057 1.00 56.62 191 LEU A O 1
ATOM 1455 N N . SER A 1 192 ? -17.811 -1.981 1.987 1.00 52.22 192 SER A N 1
ATOM 1456 C CA . SER A 1 192 ? -18.883 -0.989 1.817 1.00 52.22 192 SER A CA 1
ATOM 1457 C C . SER A 1 192 ? -20.268 -1.636 1.808 1.00 52.22 192 SER A C 1
ATOM 1459 O O . SER A 1 192 ? -21.208 -1.054 2.348 1.00 52.22 192 SER A O 1
ATOM 1461 N N . PHE A 1 193 ? -20.399 -2.851 1.266 1.00 47.34 193 PHE A N 1
ATOM 1462 C CA . PHE A 1 193 ? -21.638 -3.626 1.335 1.00 47.34 193 PHE A CA 1
ATOM 1463 C C . PHE A 1 193 ? -22.008 -3.978 2.787 1.00 47.34 193 PHE A C 1
ATOM 1465 O O . PHE A 1 193 ? -23.161 -3.816 3.187 1.00 47.34 193 PHE A O 1
ATOM 1472 N N . ARG A 1 194 ? -21.018 -4.346 3.615 1.00 50.06 194 ARG A N 1
ATOM 1473 C CA . ARG A 1 194 ? -21.201 -4.575 5.061 1.00 50.06 194 ARG A CA 1
ATOM 1474 C C . ARG A 1 194 ? -21.634 -3.317 5.819 1.00 50.06 194 ARG A C 1
ATOM 1476 O O . ARG A 1 194 ? -22.509 -3.400 6.675 1.00 50.06 194 ARG A O 1
ATOM 1483 N N . LEU A 1 195 ? -21.054 -2.160 5.495 1.00 49.88 195 LEU A N 1
ATOM 1484 C CA . LEU A 1 195 ? -21.395 -0.877 6.130 1.00 49.88 195 LEU A CA 1
ATOM 1485 C C . LEU A 1 195 ? -22.770 -0.344 5.684 1.00 49.88 195 LEU A C 1
ATOM 1487 O O . LEU A 1 195 ? -23.471 0.301 6.464 1.00 49.88 195 LEU A O 1
ATOM 1491 N N . SER A 1 196 ? -23.194 -0.654 4.454 1.00 43.56 196 SER A N 1
ATOM 1492 C CA . SER A 1 196 ? -24.492 -0.233 3.907 1.00 43.56 196 SER A CA 1
ATOM 1493 C C . SER A 1 196 ? -25.698 -0.918 4.567 1.00 43.56 196 SER A C 1
ATOM 1495 O O . SER A 1 196 ? -26.815 -0.431 4.409 1.00 43.56 196 SER A O 1
ATOM 1497 N N . LEU A 1 197 ? -25.499 -2.006 5.321 1.00 48.81 197 LEU A N 1
ATOM 1498 C CA . LEU A 1 197 ? -26.531 -2.611 6.176 1.00 48.81 197 LEU A CA 1
ATOM 1499 C C . LEU A 1 197 ? -26.742 -1.849 7.501 1.00 48.81 197 LEU A C 1
ATOM 1501 O O . LEU A 1 197 ? -27.631 -2.215 8.266 1.00 48.81 197 LE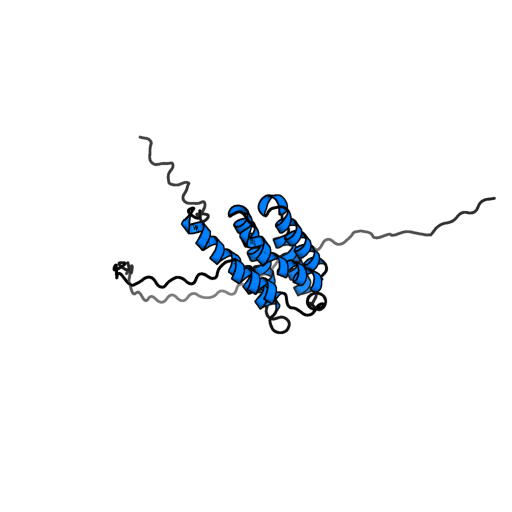U A O 1
ATOM 1505 N N . GLY A 1 198 ? -25.961 -0.791 7.768 1.00 48.97 198 GLY A N 1
ATOM 1506 C CA . GLY A 1 198 ? -26.051 0.002 8.999 1.00 48.97 198 GLY A CA 1
ATOM 1507 C C . GLY A 1 198 ? -26.131 1.521 8.822 1.00 48.97 198 GLY A C 1
ATOM 1508 O O . GLY A 1 198 ? -26.671 2.177 9.706 1.00 48.97 198 GLY A O 1
ATOM 1509 N N . ILE A 1 199 ? -25.638 2.112 7.723 1.00 42.50 199 ILE A N 1
ATOM 1510 C CA . ILE A 1 199 ? -25.695 3.572 7.495 1.00 42.50 199 ILE A CA 1
ATOM 1511 C C . ILE A 1 199 ? -25.848 3.870 5.991 1.00 42.50 199 ILE A C 1
ATOM 1513 O O . ILE A 1 199 ? -25.103 3.304 5.187 1.00 42.50 199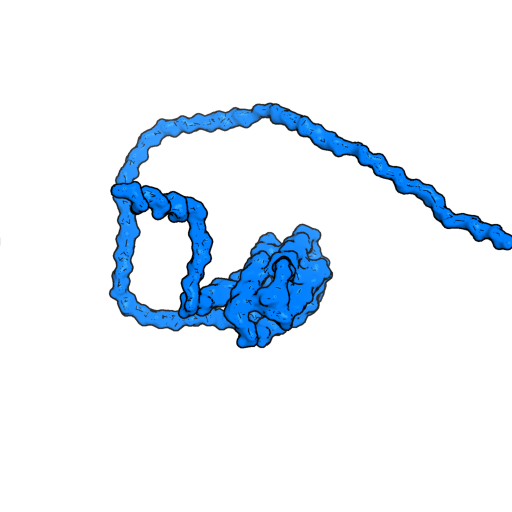 ILE A O 1
ATOM 1517 N N . PRO A 1 200 ? -26.763 4.772 5.571 1.00 34.84 200 PRO A N 1
ATOM 1518 C CA . PRO A 1 200 ? -26.887 5.150 4.170 1.00 34.84 200 PRO A CA 1
ATOM 1519 C C . PRO A 1 200 ? -25.613 5.845 3.677 1.00 34.84 200 PRO A C 1
ATOM 1521 O O . PRO A 1 200 ? -25.192 6.885 4.186 1.00 34.84 200 PRO A O 1
ATOM 1524 N N . PHE A 1 201 ? -25.019 5.259 2.641 1.00 40.16 201 PHE A N 1
ATOM 1525 C CA . PHE A 1 201 ? -23.948 5.844 1.847 1.00 40.16 201 PHE A CA 1
ATOM 1526 C C . PHE A 1 201 ? -24.445 7.150 1.207 1.00 40.16 201 PHE A C 1
ATOM 1528 O O . PHE A 1 201 ? -25.230 7.130 0.258 1.00 40.16 201 PHE A O 1
ATOM 1535 N N . ILE A 1 202 ? -23.982 8.300 1.708 1.00 38.59 202 ILE A N 1
ATOM 1536 C CA . ILE A 1 202 ? -24.113 9.577 0.997 1.00 38.59 202 ILE A CA 1
ATOM 1537 C C . ILE A 1 202 ? -23.149 9.509 -0.191 1.00 38.59 202 ILE A C 1
ATOM 1539 O O . ILE A 1 202 ? -21.977 9.888 -0.109 1.00 38.59 202 ILE A O 1
ATOM 1543 N N . ALA A 1 203 ? -23.648 9.002 -1.316 1.00 36.34 203 ALA A N 1
ATOM 1544 C CA . ALA A 1 203 ? -23.053 9.283 -2.608 1.00 36.34 203 ALA A CA 1
ATOM 1545 C C . ALA A 1 203 ? -22.994 10.809 -2.749 1.00 36.34 203 ALA A C 1
ATOM 1547 O O . ALA A 1 203 ? -24.001 11.490 -2.548 1.00 36.34 203 ALA A O 1
ATOM 1548 N N . LYS A 1 204 ? -21.814 11.359 -3.056 1.00 40.34 204 LYS A N 1
ATOM 1549 C CA . LYS A 1 204 ? -21.661 12.779 -3.387 1.00 40.34 204 LYS A CA 1
ATOM 1550 C C . LYS A 1 204 ? -22.576 13.101 -4.571 1.00 40.34 204 LYS A C 1
ATOM 1552 O O . LYS A 1 204 ? -22.231 12.836 -5.719 1.00 40.34 204 LYS A O 1
ATOM 1557 N N . GLY A 1 205 ? -23.752 13.636 -4.259 1.00 32.00 205 GLY A N 1
ATOM 1558 C CA . GLY A 1 205 ? -24.688 14.198 -5.214 1.00 32.00 205 GLY A CA 1
ATOM 1559 C C . GLY A 1 205 ? -24.104 15.469 -5.814 1.00 32.00 205 GLY A C 1
ATOM 1560 O O . GLY A 1 205 ? -23.506 16.290 -5.117 1.00 32.00 205 GLY A O 1
ATOM 1561 N N . ASN A 1 206 ? -24.263 15.591 -7.127 1.00 35.16 206 ASN A N 1
ATOM 1562 C CA . ASN A 1 206 ? -23.908 16.756 -7.922 1.00 35.16 206 ASN A CA 1
ATOM 1563 C C . ASN A 1 206 ? -24.353 18.068 -7.248 1.00 35.16 206 ASN A C 1
ATOM 1565 O O . ASN A 1 206 ? -25.515 18.240 -6.887 1.00 35.16 206 ASN A O 1
ATOM 1569 N N . ILE A 1 207 ? -23.423 19.021 -7.158 1.00 46.06 207 ILE A N 1
ATOM 1570 C CA . ILE A 1 207 ? -23.553 20.344 -6.516 1.00 46.06 207 ILE A CA 1
ATOM 1571 C C . ILE A 1 207 ? -24.542 21.294 -7.236 1.00 46.06 207 ILE A C 1
ATOM 1573 O O . ILE A 1 207 ? -24.647 22.465 -6.891 1.00 46.06 207 ILE A O 1
ATOM 1577 N N . LEU A 1 208 ? -25.335 20.818 -8.200 1.00 41.72 208 LEU A N 1
ATOM 1578 C CA . LEU A 1 208 ? -26.269 21.668 -8.950 1.00 41.72 208 LEU A CA 1
ATOM 1579 C C . LEU A 1 208 ? -27.743 21.540 -8.532 1.00 41.72 208 LEU A C 1
ATOM 1581 O O . LEU A 1 208 ? -28.530 22.415 -8.868 1.00 41.72 208 LEU A O 1
ATOM 1585 N N . GLU A 1 209 ? -28.110 20.556 -7.707 1.00 40.66 209 GLU A N 1
ATOM 1586 C CA . GLU A 1 209 ? -29.509 20.344 -7.274 1.00 40.66 209 GLU A CA 1
ATOM 1587 C C . GLU A 1 209 ? -29.824 20.884 -5.861 1.00 40.66 209 GLU A C 1
ATOM 1589 O O . GLU A 1 209 ? -30.897 20.639 -5.322 1.00 40.66 209 GLU A O 1
ATOM 1594 N N . GLN A 1 210 ? -28.922 21.652 -5.234 1.00 38.78 210 GLN A N 1
ATOM 1595 C CA . GLN A 1 210 ? -29.214 22.339 -3.957 1.00 38.78 210 GLN A CA 1
ATOM 1596 C C . GLN A 1 210 ? -29.510 23.840 -4.100 1.00 38.78 210 GLN A C 1
ATOM 1598 O O . GLN A 1 210 ? -29.835 24.506 -3.117 1.00 38.78 210 GLN A O 1
ATOM 1603 N N . GLN A 1 211 ? -29.446 24.389 -5.316 1.00 40.91 211 GLN A N 1
ATOM 1604 C CA . GLN A 1 211 ? -29.798 25.792 -5.574 1.00 40.91 211 GLN A CA 1
ATOM 1605 C C . GLN A 1 211 ? -31.259 25.983 -6.017 1.00 40.91 211 GLN A C 1
ATOM 1607 O O . GLN A 1 211 ? -31.765 27.097 -5.917 1.00 40.91 211 GLN A O 1
ATOM 1612 N N . LEU A 1 212 ? -31.973 24.926 -6.430 1.00 42.34 212 LEU A N 1
ATOM 1613 C CA . LEU A 1 212 ? -33.342 25.059 -6.954 1.00 42.34 212 LEU A CA 1
ATOM 1614 C C . LEU A 1 212 ? -34.455 24.878 -5.903 1.00 42.34 212 LEU A C 1
ATOM 1616 O O . LEU A 1 212 ? -35.608 25.190 -6.178 1.00 42.34 212 LEU A O 1
ATOM 1620 N N . PHE A 1 213 ? -34.132 24.454 -4.674 1.00 38.94 213 PHE A N 1
ATOM 1621 C CA . PHE A 1 213 ? -35.134 24.262 -3.609 1.00 38.94 213 PHE A CA 1
ATOM 1622 C C . PHE A 1 213 ? -35.291 25.467 -2.658 1.00 38.94 213 PHE A C 1
ATOM 1624 O O . PHE A 1 213 ? -36.071 25.418 -1.714 1.00 38.94 213 PHE A O 1
ATOM 1631 N N . LYS A 1 214 ? -34.573 26.577 -2.892 1.00 43.75 214 LYS A N 1
ATOM 1632 C CA . LYS A 1 214 ? -34.608 27.767 -2.014 1.00 43.75 214 LYS A CA 1
ATOM 1633 C C . LYS A 1 214 ? -35.478 28.932 -2.499 1.00 43.75 214 LYS A C 1
ATOM 1635 O O . LYS A 1 214 ? -35.503 29.959 -1.832 1.00 43.75 214 LYS A O 1
ATOM 1640 N N . PHE A 1 215 ? -36.213 28.785 -3.605 1.00 43.88 215 PHE A N 1
ATOM 1641 C CA . PHE A 1 215 ? -37.028 29.877 -4.168 1.00 43.88 215 PHE A CA 1
ATOM 1642 C C . PHE A 1 215 ? -38.544 29.640 -4.202 1.00 43.88 215 PHE A C 1
ATOM 1644 O O . PHE A 1 215 ? -39.260 30.444 -4.787 1.00 43.88 215 PHE A O 1
ATOM 1651 N N . SER A 1 216 ? -39.069 28.596 -3.553 1.00 46.22 216 SER A N 1
ATOM 1652 C CA . SER A 1 216 ? -40.515 28.324 -3.570 1.00 46.22 216 SER A CA 1
ATOM 1653 C C . SER A 1 216 ? -41.132 28.208 -2.177 1.00 46.22 216 SER A C 1
ATOM 1655 O O . SER A 1 216 ? -41.822 27.248 -1.883 1.00 46.22 216 SER A O 1
ATOM 1657 N N . THR A 1 217 ? -40.890 29.201 -1.318 1.00 50.69 217 THR A N 1
ATOM 1658 C CA . THR A 1 217 ? -41.794 29.557 -0.206 1.00 50.69 217 THR A CA 1
ATOM 1659 C C . THR A 1 217 ? -41.562 31.019 0.186 1.00 50.69 217 THR A C 1
ATOM 1661 O O . THR A 1 217 ? -40.840 31.293 1.142 1.00 50.69 217 THR A O 1
ATOM 1664 N N . SER A 1 218 ? -42.117 31.969 -0.570 1.00 42.53 218 SER A N 1
ATOM 1665 C CA . SER A 1 218 ? -42.469 33.300 -0.046 1.00 42.53 218 SER A CA 1
ATOM 1666 C C . SER A 1 218 ? -43.331 34.069 -1.050 1.00 42.53 218 SER A C 1
ATOM 1668 O O . SER A 1 218 ? -42.808 34.810 -1.885 1.00 42.53 218 SER A O 1
ATOM 1670 N N . SER A 1 219 ? -44.646 33.862 -0.979 1.00 42.84 219 SER A N 1
ATOM 1671 C CA . SER A 1 219 ? -45.722 34.876 -1.017 1.00 42.84 219 SER A CA 1
ATOM 1672 C C . SER A 1 219 ? -47.057 34.190 -1.257 1.00 42.84 219 SER A C 1
ATOM 1674 O O . SER A 1 219 ? -47.157 33.457 -2.265 1.00 42.84 219 SER A O 1
#

Radius of gyration: 28.09 Å; chains: 1; bounding box: 100×52×61 Å

Sequence (219 aa):
MAALLSSHLFINLSPSSPFLVSPSPHFASRVKLSSRSGKPNWSKSLILPFALTESDSPKSIEPNSQSLLQELAKSFDLPSDYFAQLPRDLRLDLNDAAFDLSNGPVIEECGEELGEILLSLSKAWEKTDTSTSRALASKLPLLESSLTDGSKSAFGRRLVSAGRRFQGMGQYGKGELAKVSHGLGSFFPSLSFRLSLGIPFIAKGNILEQQLFKFSTSS

pLDDT: mean 71.32, std 24.75, range [32.0, 98.31]

Foldseek 3Di:
DDDDDDDDDDDDDDDDDDDDDDDDDDDDDDDDDDDDDDDDDDDDDPPPPPDDDPDDDDPPPLPDLLNLLVLLLVLLPDPQCVLVPDDPVLLVLLLQLLCLQLPDDQCVQQNPVLSVLSNQLSVCSNVSGSPSNSVSSNCVSVCPVVTDLRNLQVNLSSLQSSLVSLVVSACPPNNSSVSNSCSSNSNNVSSVVVCCVPDDDPDPDDPPPVVPPPPPDDD

Organism: Trapa natans (NCBI:txid22666)

Secondary structure (DSSP, 8-state):
-------------------------------------------------------------PPPHHHHHHHHHHHT---TTTGGGS-HHHHHHHHHHHHHHH-S-HHHHH-HHHHHHHHHHHHHHHTT-HHHHHHHHTTHHHHGGG--HHHHHHHHHHHHHHHHHHHHT-S-TTTHHHHHHHHHHHHHHHHHHHHHTTS-------TTSSSSSSSSS--